Protein AF-A0A9X3SID1-F1 (afdb_monomer_lite)

Sequence (266 aa):
MTAFDQFEKHLSDAGDAMALRNVRSRRRRRLATIALTGTLAFGGVAAAAAPLWQPLLGDDQRGNPTTDRSAVPADQLEAIGALRRPQTPGDRAEATRYALTQLPAHRVAGVRLDGVRAITPPDTDVELILIPAQAASEIRDALCLFVADEADGGAMSCFATSDVLEGGATLQTAGPASAAPSAPELRPTKTITPSDRITTSDAFTGKNPEAGLMDFYGLVPDGVSRVRIDSVDATVRENAFHLRASEATSPRSIEWFDRAGRPVSK

Foldseek 3Di:
DDPVVVVVVVVVVVVVVVVVVVVVVVVVVVVVVPPDPDDDPPPPPPPVPPPDQDAFAADPVQDGAEAAQDQQDPLCVQFFVLQVDFDDVVLSDPVVSLQRRNDRNVFFHHWHSRRWDWDDAPPDPWIKIWIFGCGGHPEGRKTKIWTADPPPSTDIDIDHSVCQALQVFKDKDAPVPDPPPVPPPPPPDDPDDPPDPDPPDDDDPCPPPLVQKIKMKGFHTPQFQWKDQPHDIWGGDSRMTIDIDGNPGDSNPIWTAGPVRDTDHD

Radius of gyration: 30.35 Å; chains: 1; bounding box: 89×70×71 Å

Secondary structure (DSSP, 8-state):
--HHHHHHHHHHHHHHHHHHHHHHHHHHHHHTTSS---S------------------SBTTTB-PPB--SPPPHHHHHH-HHHHSPP-SGGGSHHHHHHHHT--TTTEEEE-GGG-EEE--TT--PPEEEEEEEEETTEEEEEEEEE--TTTT-EEEEE-HHHHHHT--EEEEE-STTS-SSS----------TT-----SSS-----TTTTEEEEEEE--TT--EEEETTEEEEEETTEEEEEEETT--GGG-EEE-TTSPEEP-

Structure (mmCIF, N/CA/C/O backbone):
data_AF-A0A9X3SID1-F1
#
_entry.id   AF-A0A9X3SID1-F1
#
loop_
_atom_site.group_PDB
_atom_site.id
_atom_site.type_symbol
_atom_site.label_atom_id
_atom_site.label_alt_id
_atom_site.label_comp_id
_atom_site.label_asym_id
_atom_site.label_entity_id
_atom_site.label_seq_id
_atom_site.pdbx_PDB_ins_code
_atom_site.Cartn_x
_atom_site.Cartn_y
_atom_site.Cartn_z
_atom_site.occupancy
_atom_site.B_iso_or_equiv
_atom_site.auth_seq_id
_atom_site.auth_comp_id
_atom_site.auth_asym_id
_atom_site.auth_atom_id
_atom_site.pdbx_PDB_model_num
ATOM 1 N N . MET A 1 1 ? -66.230 36.222 -20.865 1.00 53.56 1 MET A N 1
ATOM 2 C CA . MET A 1 1 ? -65.145 35.403 -21.438 1.00 53.56 1 MET A CA 1
ATOM 3 C C . MET A 1 1 ? -63.898 36.251 -21.400 1.00 53.56 1 MET A C 1
ATOM 5 O O . MET A 1 1 ? -63.786 37.194 -22.176 1.00 53.56 1 MET A O 1
ATOM 9 N N . THR A 1 2 ? -63.075 36.046 -20.380 1.00 71.00 2 THR A N 1
ATOM 10 C CA . THR A 1 2 ? -61.919 36.904 -20.099 1.00 71.00 2 THR A CA 1
ATOM 11 C C . THR A 1 2 ? -60.684 36.328 -20.789 1.00 71.00 2 THR A C 1
ATOM 13 O O . THR A 1 2 ? -60.627 35.138 -21.088 1.00 71.00 2 THR A O 1
ATOM 16 N N . ALA A 1 3 ? -59.684 37.169 -21.062 1.00 69.19 3 ALA A N 1
ATOM 17 C CA . ALA A 1 3 ? -58.434 36.756 -21.712 1.00 69.19 3 ALA A CA 1
ATOM 18 C C . ALA A 1 3 ? -57.703 35.612 -20.970 1.00 69.19 3 ALA A C 1
ATOM 20 O O . ALA A 1 3 ? -56.883 34.912 -21.557 1.00 69.19 3 ALA A O 1
ATOM 21 N N . PHE A 1 4 ? -58.039 35.398 -19.696 1.00 73.81 4 PHE A N 1
ATOM 22 C CA . PHE A 1 4 ? -57.511 34.322 -18.869 1.00 73.81 4 PHE A CA 1
ATOM 23 C C . PHE A 1 4 ? -58.072 32.940 -19.261 1.00 73.81 4 PHE A C 1
ATOM 25 O O . PHE A 1 4 ? -57.300 31.991 -19.378 1.00 73.81 4 PHE A O 1
ATOM 32 N N . ASP A 1 5 ? -59.364 32.847 -19.608 1.00 74.44 5 ASP A N 1
ATOM 33 C CA . ASP A 1 5 ? -59.996 31.594 -20.066 1.00 74.44 5 ASP A CA 1
ATOM 34 C C . ASP A 1 5 ? -59.390 31.098 -21.392 1.00 74.44 5 ASP A C 1
ATOM 36 O O . ASP A 1 5 ? -59.281 29.897 -21.648 1.00 74.44 5 ASP A O 1
ATOM 40 N N . GLN A 1 6 ? -58.975 32.029 -22.259 1.00 72.31 6 GLN A N 1
ATOM 41 C CA . GLN A 1 6 ? -58.297 31.693 -23.514 1.00 72.31 6 GLN A CA 1
ATOM 42 C C . GLN A 1 6 ? -56.881 31.158 -23.274 1.00 72.31 6 GLN A C 1
ATOM 44 O O . GLN A 1 6 ? -56.434 30.272 -24.002 1.00 72.31 6 GLN A O 1
ATOM 49 N N . PHE A 1 7 ? -56.187 31.656 -22.250 1.00 75.56 7 PHE A N 1
ATOM 50 C CA . PHE A 1 7 ? -54.823 31.237 -21.943 1.00 75.56 7 PHE A CA 1
ATOM 51 C C . PHE A 1 7 ? -54.776 29.839 -21.309 1.00 75.56 7 PHE A C 1
ATOM 53 O O . PHE A 1 7 ? -53.971 29.010 -21.735 1.00 75.56 7 PHE A O 1
ATOM 60 N N . GLU A 1 8 ? -55.685 29.524 -20.378 1.00 75.25 8 GLU A N 1
ATOM 61 C CA . GLU A 1 8 ? -55.793 28.170 -19.807 1.00 75.25 8 GLU A CA 1
ATOM 62 C C . GLU A 1 8 ? -56.150 27.123 -20.866 1.00 75.25 8 GLU A C 1
ATOM 64 O O . GLU A 1 8 ? -55.557 26.041 -20.900 1.00 75.25 8 GLU A O 1
ATOM 69 N N . LYS A 1 9 ? -57.046 27.466 -21.800 1.00 73.44 9 LYS A N 1
ATOM 70 C CA . LYS A 1 9 ? -57.398 26.568 -22.902 1.00 73.44 9 LYS A CA 1
ATOM 71 C C . LYS A 1 9 ? -56.206 26.292 -23.826 1.00 73.44 9 LYS A C 1
ATOM 73 O O . LYS A 1 9 ? -55.972 25.144 -24.196 1.00 73.44 9 LYS A O 1
ATOM 78 N N . HIS A 1 10 ? -55.397 27.309 -24.131 1.00 69.25 10 HIS A N 1
ATOM 79 C CA . HIS A 1 10 ? -54.194 27.130 -24.948 1.00 69.25 10 HIS A CA 1
ATOM 80 C C . HIS A 1 10 ? -53.091 26.317 -24.252 1.00 69.25 10 HIS A C 1
ATOM 82 O O . HIS A 1 10 ? -52.361 25.595 -24.934 1.00 69.25 10 HIS A O 1
ATOM 88 N N . LEU A 1 11 ? -52.981 26.378 -22.921 1.00 78.19 11 LEU A N 1
ATOM 89 C CA . LEU A 1 11 ? -52.031 25.552 -22.169 1.00 78.19 11 LEU A CA 1
ATOM 90 C C . LEU A 1 11 ? -52.467 24.083 -22.090 1.00 78.19 11 LEU A C 1
ATOM 92 O O . LEU A 1 11 ? -51.624 23.197 -22.248 1.00 78.19 11 LEU A O 1
ATOM 96 N N . SER A 1 12 ? -53.766 23.818 -21.920 1.00 73.94 12 SER A N 1
ATOM 97 C CA . SER A 1 12 ? -54.309 22.453 -21.938 1.00 73.94 12 SER A CA 1
ATOM 98 C C . SER A 1 12 ? -54.118 21.790 -23.309 1.00 73.94 12 SER A C 1
ATOM 100 O O . SER A 1 12 ? -53.581 20.686 -23.394 1.00 73.94 12 SER A O 1
ATOM 102 N N . ASP A 1 13 ? -54.448 22.498 -24.395 1.00 72.19 13 ASP A N 1
ATOM 103 C CA . ASP A 1 13 ? -54.321 21.969 -25.760 1.00 72.19 13 ASP A CA 1
ATOM 104 C C . ASP A 1 13 ? -52.844 21.745 -26.167 1.00 72.19 13 ASP A C 1
ATOM 106 O O . ASP A 1 13 ? -52.524 20.821 -26.924 1.00 72.19 13 ASP A O 1
ATOM 110 N N . ALA A 1 14 ? -51.909 22.544 -25.633 1.00 65.56 14 ALA A N 1
ATOM 111 C CA . ALA A 1 14 ? -50.472 22.368 -25.862 1.00 65.56 14 ALA A CA 1
ATOM 112 C C . ALA A 1 14 ? -49.882 21.161 -25.105 1.00 65.56 14 ALA A C 1
ATOM 114 O O . ALA A 1 14 ? -48.975 20.494 -25.621 1.00 65.56 14 ALA A O 1
ATOM 115 N N . GLY A 1 15 ? -50.403 20.849 -23.913 1.00 62.97 15 GLY A N 1
ATOM 116 C CA . GLY A 1 15 ? -50.001 19.683 -23.121 1.00 62.97 15 GLY A CA 1
ATOM 117 C C . GLY A 1 15 ? -50.373 18.360 -23.794 1.00 62.97 15 GLY A C 1
ATOM 118 O O . GLY A 1 15 ? -49.522 17.475 -23.955 1.00 62.97 15 GLY A O 1
ATOM 119 N N . ASP A 1 16 ? -51.605 18.260 -24.294 1.00 66.25 16 ASP A N 1
ATOM 120 C CA . ASP A 1 16 ? -52.108 17.051 -24.957 1.00 66.25 16 ASP A CA 1
ATOM 121 C C . ASP A 1 16 ? -51.411 16.789 -26.305 1.00 66.25 16 ASP A C 1
ATOM 123 O O . ASP A 1 16 ? -51.109 15.640 -26.661 1.00 66.25 16 ASP A O 1
ATOM 127 N N . ALA A 1 17 ? -51.027 17.851 -27.023 1.00 61.34 17 ALA A N 1
ATOM 128 C CA . ALA A 1 17 ? -50.242 17.744 -28.252 1.00 61.34 17 ALA A CA 1
ATOM 129 C C . ALA A 1 17 ? -48.809 17.214 -28.013 1.00 61.34 17 ALA A C 1
ATOM 131 O O . ALA A 1 17 ? -48.267 16.487 -28.858 1.00 61.34 17 ALA A O 1
ATOM 132 N N . MET A 1 18 ? -48.186 17.521 -26.866 1.00 61.66 18 MET A N 1
ATOM 133 C CA . MET A 1 18 ? -46.859 16.988 -26.517 1.00 61.66 18 MET A CA 1
ATOM 134 C C . MET A 1 18 ? -46.915 15.547 -25.994 1.00 61.66 18 MET A C 1
ATOM 136 O O . MET A 1 18 ? -46.030 14.746 -26.323 1.00 61.66 18 MET A O 1
ATOM 140 N N . ALA A 1 19 ? -47.965 15.170 -25.258 1.00 60.84 19 ALA A N 1
ATOM 141 C CA . ALA A 1 19 ? -48.126 13.814 -24.730 1.00 60.84 19 ALA A CA 1
ATOM 142 C C . ALA A 1 19 ? -48.238 12.756 -25.850 1.00 60.84 19 ALA A C 1
ATOM 144 O O . ALA A 1 19 ? -47.609 11.693 -25.782 1.00 60.84 19 ALA A O 1
ATOM 145 N N . LEU A 1 20 ? -48.939 13.068 -26.947 1.00 58.25 20 LEU A N 1
ATOM 146 C CA . LEU A 1 20 ? -49.104 12.146 -28.079 1.00 58.25 20 LEU A CA 1
ATOM 147 C C . LEU A 1 20 ? -47.836 11.984 -28.945 1.00 58.25 20 LEU A C 1
ATOM 149 O O . LEU A 1 20 ? -47.652 10.940 -29.586 1.00 58.25 20 LEU A O 1
ATOM 153 N N . ARG A 1 21 ? -46.912 12.958 -28.944 1.00 59.19 21 ARG A N 1
ATOM 154 C CA . ARG A 1 21 ? -45.634 12.863 -29.683 1.00 59.19 21 ARG A CA 1
ATOM 155 C C . ARG A 1 21 ? -44.632 11.909 -29.023 1.00 59.19 21 ARG A C 1
ATOM 157 O O . ARG A 1 21 ? -43.920 11.194 -29.734 1.00 59.19 21 ARG A O 1
ATOM 164 N N . ASN A 1 22 ? -44.613 11.820 -27.692 1.00 54.47 22 ASN A N 1
ATOM 165 C CA . ASN A 1 22 ? -43.631 11.003 -26.965 1.00 54.47 22 ASN A CA 1
ATOM 166 C C . ASN A 1 22 ? -43.906 9.489 -26.999 1.00 54.47 22 ASN A C 1
ATOM 168 O O . ASN A 1 22 ? -42.975 8.689 -26.885 1.00 54.47 22 ASN A O 1
ATOM 172 N N . VAL A 1 23 ? -45.150 9.060 -27.226 1.00 58.12 23 VAL A N 1
ATOM 173 C CA . VAL A 1 23 ? -45.484 7.624 -27.290 1.00 58.12 23 VAL A CA 1
ATOM 174 C C . VAL A 1 23 ? -45.095 7.007 -28.644 1.00 58.12 23 VAL A C 1
ATOM 176 O O . VAL A 1 23 ? -44.640 5.860 -28.704 1.00 58.12 23 VAL A O 1
ATOM 179 N N . ARG A 1 24 ? -45.184 7.772 -29.744 1.00 54.56 24 ARG A N 1
ATOM 180 C CA . ARG A 1 24 ? -44.822 7.289 -31.093 1.00 54.56 24 ARG A CA 1
ATOM 181 C C . ARG A 1 24 ? -43.307 7.144 -31.302 1.00 54.56 24 ARG A C 1
ATOM 183 O O . ARG A 1 24 ? -42.893 6.230 -32.018 1.00 54.56 24 ARG A O 1
ATOM 190 N N . SER A 1 25 ? -42.474 7.961 -30.649 1.00 54.91 25 SER A N 1
ATOM 191 C CA . SER A 1 25 ? -41.006 7.860 -30.767 1.00 54.91 25 SER A CA 1
ATOM 192 C C . SER A 1 25 ? -40.436 6.616 -30.068 1.00 54.91 25 SER A C 1
ATOM 194 O O . SER A 1 25 ? -39.506 5.988 -30.579 1.00 54.91 25 SER A O 1
ATOM 196 N N . ARG A 1 26 ? -41.038 6.186 -28.948 1.00 54.66 26 ARG A N 1
ATOM 197 C CA . ARG A 1 26 ? -40.592 4.996 -28.201 1.00 54.66 26 ARG A CA 1
ATOM 198 C C . ARG A 1 26 ? -40.901 3.675 -28.917 1.00 54.66 26 ARG A C 1
ATOM 200 O O . ARG A 1 26 ? -40.107 2.744 -28.811 1.00 54.66 26 ARG A O 1
ATOM 207 N N . ARG A 1 27 ? -41.991 3.584 -29.697 1.00 53.88 27 ARG A N 1
ATOM 208 C CA . ARG A 1 27 ? -42.310 2.364 -30.474 1.00 53.88 27 ARG A CA 1
ATOM 209 C C . ARG A 1 27 ? -41.389 2.152 -31.681 1.00 53.88 27 ARG A C 1
ATOM 211 O O . ARG A 1 27 ? -41.020 1.012 -31.939 1.00 53.88 27 ARG A O 1
ATOM 218 N N . ARG A 1 28 ? -40.945 3.211 -32.375 1.00 52.00 28 ARG A N 1
ATOM 219 C CA . ARG A 1 28 ? -40.000 3.068 -33.505 1.00 52.00 28 ARG A CA 1
ATOM 220 C C . ARG A 1 28 ? -38.594 2.632 -33.073 1.00 52.00 28 ARG A C 1
ATOM 222 O O . ARG A 1 28 ? -37.941 1.917 -33.822 1.00 52.00 28 ARG A O 1
ATOM 229 N N . ARG A 1 29 ? -38.152 2.964 -31.851 1.00 50.69 29 ARG A N 1
ATOM 230 C CA . ARG A 1 29 ? -36.856 2.493 -31.320 1.00 50.69 29 ARG A CA 1
ATOM 231 C C . ARG A 1 29 ? -36.830 1.003 -30.958 1.00 50.69 29 ARG A C 1
ATOM 233 O O . ARG A 1 29 ? -35.754 0.424 -30.970 1.00 50.69 29 ARG A O 1
ATOM 240 N N . ARG A 1 30 ? -37.980 0.375 -30.675 1.00 50.16 30 ARG A N 1
ATOM 241 C CA . ARG A 1 30 ? -38.052 -1.063 -30.340 1.00 50.16 30 ARG A CA 1
ATOM 242 C C . ARG A 1 30 ? -38.122 -1.995 -31.555 1.00 50.16 30 ARG A C 1
ATOM 244 O O . ARG A 1 30 ? -37.908 -3.187 -31.396 1.00 50.16 30 ARG A O 1
ATOM 251 N N . LEU A 1 31 ? -38.407 -1.473 -32.751 1.00 49.38 31 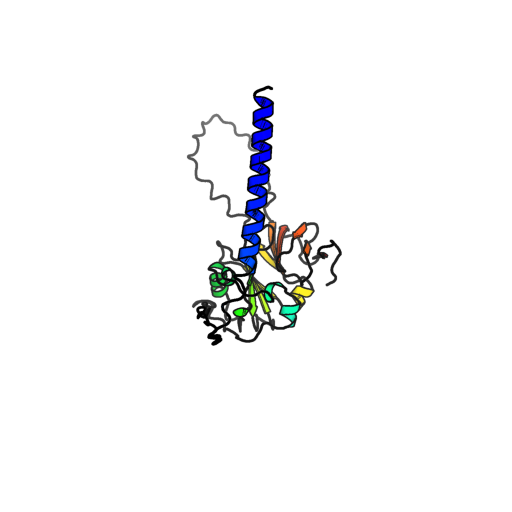LEU A N 1
ATOM 252 C CA . LEU A 1 31 ? -38.441 -2.268 -33.990 1.00 49.38 31 LEU A CA 1
ATOM 253 C C . LEU A 1 31 ? -37.180 -2.106 -34.854 1.00 49.38 31 LEU A C 1
ATOM 255 O O . LEU A 1 31 ? -36.962 -2.904 -35.754 1.00 49.38 31 LEU A O 1
ATOM 259 N N . ALA A 1 32 ? -36.312 -1.139 -34.545 1.00 49.62 32 ALA A N 1
ATOM 260 C CA . ALA A 1 32 ? -34.997 -0.992 -35.177 1.00 49.62 32 ALA A CA 1
ATOM 261 C C . ALA A 1 32 ? -33.886 -1.808 -34.477 1.00 49.62 32 ALA A C 1
ATOM 263 O O . ALA A 1 32 ? -32.709 -1.591 -34.734 1.00 49.62 32 ALA A O 1
ATOM 264 N N . THR A 1 33 ? -34.245 -2.723 -33.569 1.00 49.19 33 THR A N 1
ATOM 265 C CA . THR A 1 33 ? -33.296 -3.593 -32.844 1.00 49.19 33 THR A CA 1
ATOM 266 C C . THR A 1 33 ? -33.285 -5.034 -33.374 1.00 49.19 33 THR A C 1
ATOM 268 O O . THR A 1 33 ? -32.589 -5.880 -32.828 1.00 49.19 33 THR A O 1
ATOM 271 N N . ILE A 1 34 ? -34.042 -5.330 -34.438 1.00 54.00 34 ILE A N 1
ATOM 272 C CA . ILE A 1 34 ? -34.173 -6.676 -35.017 1.00 54.00 34 ILE A CA 1
ATOM 273 C C . ILE A 1 34 ? -33.955 -6.591 -36.533 1.00 54.00 34 ILE A C 1
ATOM 275 O O . ILE A 1 34 ? -34.878 -6.812 -37.304 1.00 54.00 34 ILE A O 1
ATOM 279 N N . ALA A 1 35 ? -32.764 -6.174 -36.972 1.00 50.94 35 ALA A N 1
ATOM 280 C CA . ALA A 1 35 ? -32.307 -6.335 -38.360 1.00 50.94 35 ALA A CA 1
ATOM 281 C C . ALA A 1 35 ? -30.836 -5.905 -38.508 1.00 50.94 35 ALA A C 1
ATOM 283 O O . ALA A 1 35 ? -30.540 -4.946 -39.208 1.00 50.94 35 ALA A O 1
ATOM 284 N N . LEU A 1 36 ? -29.909 -6.590 -37.835 1.00 51.78 36 LEU A N 1
ATOM 285 C CA . LEU A 1 36 ? -28.543 -6.753 -38.355 1.00 51.78 36 LEU A CA 1
ATOM 286 C C . LEU A 1 36 ? -27.901 -8.003 -37.736 1.00 51.78 36 LEU A C 1
ATOM 288 O O . LEU A 1 36 ? -26.873 -7.976 -37.068 1.00 51.78 36 LEU A O 1
ATOM 292 N N . THR A 1 37 ? -28.583 -9.128 -37.925 1.00 57.38 37 THR A N 1
ATOM 293 C CA . THR A 1 37 ? -28.026 -10.461 -37.720 1.00 57.38 37 THR A CA 1
ATOM 294 C C . THR A 1 37 ? -27.350 -10.836 -39.031 1.00 57.38 37 THR A C 1
ATOM 296 O O . THR A 1 37 ? -28.017 -11.254 -39.972 1.00 57.38 37 THR A O 1
ATOM 299 N N . GLY A 1 38 ? -26.043 -10.607 -39.142 1.00 48.53 38 GLY A N 1
ATOM 300 C CA . GLY A 1 38 ? -25.330 -10.964 -40.362 1.00 48.53 38 GLY A CA 1
ATOM 301 C C . GLY A 1 38 ? -23.864 -10.566 -40.372 1.00 48.53 38 GLY A C 1
ATOM 302 O O . GLY A 1 38 ? -23.538 -9.404 -40.580 1.00 48.53 38 GLY A O 1
ATOM 303 N N . THR A 1 39 ? -23.009 -11.588 -40.279 1.00 49.19 39 THR A N 1
ATOM 304 C CA . THR A 1 39 ? -21.643 -11.647 -40.837 1.00 49.19 39 THR A CA 1
ATOM 305 C C . THR A 1 39 ? -20.557 -10.775 -40.198 1.00 49.19 39 THR A C 1
ATOM 307 O O . THR A 1 39 ? -20.228 -9.705 -40.690 1.00 49.19 39 THR A O 1
ATOM 310 N N . LEU A 1 40 ? -19.920 -11.312 -39.149 1.00 49.81 40 LEU A N 1
ATOM 311 C CA . LEU A 1 40 ? -18.530 -11.821 -39.147 1.00 49.81 40 LEU A CA 1
ATOM 312 C C . LEU A 1 40 ? -18.066 -11.940 -37.688 1.00 49.81 40 LEU A C 1
ATOM 314 O O . LEU A 1 40 ? -17.393 -11.072 -37.144 1.00 49.81 40 LEU A O 1
ATOM 318 N N . ALA A 1 41 ? -18.429 -13.050 -37.046 1.00 46.59 41 ALA A N 1
ATOM 319 C CA . ALA A 1 41 ? -17.898 -13.442 -35.744 1.00 46.59 41 ALA A CA 1
ATOM 320 C C . ALA A 1 41 ? -16.482 -14.028 -35.900 1.00 46.59 41 ALA A C 1
ATOM 322 O O . ALA A 1 41 ? -16.210 -15.147 -35.484 1.00 46.59 41 ALA A O 1
ATOM 323 N N . PHE A 1 42 ? -15.574 -13.276 -36.520 1.00 51.06 42 PHE A N 1
ATOM 324 C CA . PHE A 1 42 ? -14.162 -13.416 -36.203 1.00 51.06 42 PHE A CA 1
ATOM 325 C C . PHE A 1 42 ? -13.915 -12.412 -35.097 1.00 51.06 42 PHE A C 1
ATOM 327 O O . PHE A 1 42 ? -13.646 -11.239 -35.346 1.00 51.06 42 PHE A O 1
ATOM 334 N N . GLY A 1 43 ? -14.103 -12.893 -33.867 1.00 50.38 43 GLY A N 1
ATOM 335 C CA . GLY A 1 43 ? -13.650 -12.244 -32.649 1.00 50.38 43 GLY A CA 1
ATOM 336 C C . GLY A 1 43 ? -12.133 -12.137 -32.686 1.00 50.38 43 GLY A C 1
ATOM 337 O O . GLY A 1 43 ? -11.431 -12.856 -31.984 1.00 50.38 43 GLY A O 1
ATOM 338 N N . GLY A 1 44 ? -11.625 -11.254 -33.543 1.00 48.41 44 GLY A N 1
ATOM 339 C CA . GLY A 1 44 ? -10.326 -10.658 -33.363 1.00 48.41 44 GLY A CA 1
ATOM 340 C C . GLY A 1 44 ? -10.447 -9.892 -32.068 1.00 48.41 44 GLY A C 1
ATOM 341 O O . GLY A 1 44 ? -10.937 -8.764 -32.049 1.00 48.41 44 GLY A O 1
ATOM 342 N N . VAL A 1 45 ? -10.060 -10.538 -30.970 1.00 60.28 45 VAL A N 1
ATOM 343 C CA . VAL A 1 45 ? -9.596 -9.812 -29.803 1.00 60.28 45 VAL A CA 1
ATOM 344 C C . VAL A 1 45 ? -8.488 -8.957 -30.388 1.00 60.28 45 VAL A C 1
ATOM 346 O O . VAL A 1 45 ? -7.405 -9.455 -30.691 1.00 60.28 45 VAL A O 1
ATOM 349 N N . ALA A 1 46 ? -8.798 -7.696 -30.689 1.00 56.22 46 ALA A N 1
ATOM 350 C CA . ALA A 1 46 ? -7.778 -6.693 -30.829 1.00 56.22 46 ALA A CA 1
ATOM 351 C C . ALA A 1 46 ? -7.139 -6.701 -29.449 1.00 56.22 46 ALA A C 1
ATOM 353 O O . ALA A 1 46 ? -7.616 -6.046 -28.523 1.00 56.22 46 ALA A O 1
ATOM 354 N N . ALA A 1 47 ? -6.131 -7.559 -29.288 1.00 59.41 47 ALA A N 1
ATOM 355 C CA . ALA A 1 47 ? -5.129 -7.420 -28.275 1.00 59.41 47 ALA A CA 1
ATOM 356 C C . ALA A 1 47 ? -4.535 -6.061 -28.604 1.00 59.41 47 ALA A C 1
ATOM 358 O O . ALA A 1 47 ? -3.609 -5.943 -29.404 1.00 59.41 47 ALA A O 1
ATOM 359 N N . ALA A 1 48 ? -5.178 -5.011 -28.088 1.00 60.53 48 ALA A N 1
ATOM 360 C CA . ALA A 1 48 ? -4.548 -3.734 -27.922 1.00 60.53 48 ALA A CA 1
ATOM 361 C C . ALA A 1 48 ? -3.240 -4.120 -27.259 1.00 60.53 48 ALA A C 1
ATOM 363 O O . ALA A 1 48 ? -3.258 -4.717 -26.178 1.00 60.53 48 ALA A O 1
ATOM 364 N N . ALA A 1 49 ? -2.143 -3.949 -27.994 1.00 59.53 49 ALA A N 1
ATOM 365 C CA . ALA A 1 49 ? -0.812 -4.191 -27.496 1.00 59.53 49 ALA A CA 1
ATOM 366 C C . ALA A 1 49 ? -0.615 -3.152 -26.399 1.00 59.53 49 ALA A C 1
ATOM 368 O O . ALA A 1 49 ? -0.078 -2.072 -26.631 1.00 59.53 49 ALA A O 1
ATOM 369 N N . ALA A 1 50 ? -1.182 -3.435 -25.226 1.00 62.50 50 ALA A N 1
ATOM 370 C CA . ALA A 1 50 ? -0.941 -2.681 -24.032 1.00 62.50 50 ALA A CA 1
ATOM 371 C C . ALA A 1 50 ? 0.574 -2.764 -23.884 1.00 62.50 50 ALA A C 1
ATOM 373 O O . ALA A 1 50 ? 1.103 -3.883 -23.850 1.00 62.50 50 ALA A O 1
ATOM 374 N N . PRO A 1 51 ? 1.280 -1.624 -23.931 1.00 70.50 51 PRO A N 1
ATOM 375 C CA . PRO A 1 51 ? 2.725 -1.636 -23.849 1.00 70.50 51 PRO A CA 1
ATOM 376 C C . PRO A 1 51 ? 3.101 -2.459 -22.622 1.00 70.50 51 PRO A C 1
ATOM 378 O O . PRO A 1 51 ? 2.556 -2.239 -21.535 1.00 70.50 51 PRO A O 1
ATOM 381 N N . LEU A 1 52 ? 3.953 -3.466 -22.835 1.00 84.81 52 LEU A N 1
ATOM 382 C CA . LEU A 1 52 ? 4.450 -4.316 -21.763 1.00 84.81 52 LEU A CA 1
ATOM 383 C C . LEU A 1 52 ? 5.066 -3.387 -20.720 1.00 84.81 52 LEU A C 1
ATOM 385 O O . LEU A 1 52 ? 6.033 -2.681 -21.001 1.00 84.81 52 LEU A O 1
ATOM 389 N N . TRP A 1 53 ? 4.452 -3.326 -19.543 1.00 91.56 53 TRP A N 1
ATOM 390 C CA . TRP A 1 53 ? 4.928 -2.464 -18.476 1.00 91.56 53 TRP A CA 1
ATOM 391 C C . TRP A 1 53 ? 6.195 -3.085 -17.887 1.00 91.56 53 TRP A C 1
ATOM 393 O O . TRP A 1 53 ? 6.149 -4.145 -17.271 1.00 91.56 53 TRP A O 1
ATOM 403 N N . GLN A 1 54 ? 7.333 -2.448 -18.156 1.00 93.75 54 GLN A N 1
ATOM 404 C CA . GLN A 1 54 ? 8.667 -2.893 -17.749 1.00 93.75 54 GLN A CA 1
ATOM 405 C C . GLN A 1 54 ? 9.397 -1.711 -17.095 1.00 93.75 54 GLN A C 1
ATOM 407 O O . GLN A 1 54 ? 10.220 -1.063 -17.743 1.00 93.75 54 GLN A O 1
ATOM 412 N N . PRO A 1 55 ? 9.027 -1.341 -15.857 1.00 95.62 55 PRO A N 1
ATOM 413 C CA . PRO A 1 55 ? 9.714 -0.277 -15.138 1.00 95.62 55 PRO A CA 1
ATOM 414 C C . PRO A 1 55 ? 11.155 -0.691 -14.811 1.00 95.62 55 PRO A C 1
ATOM 416 O O . PRO A 1 55 ? 11.457 -1.880 -14.686 1.00 95.62 55 PRO A O 1
ATOM 419 N N . LEU A 1 56 ? 12.030 0.300 -14.638 1.00 96.19 56 LEU A N 1
ATOM 420 C CA . LEU A 1 56 ? 13.337 0.077 -14.029 1.00 96.19 56 LEU A CA 1
ATOM 421 C C . LEU A 1 56 ? 13.129 -0.317 -12.560 1.00 96.19 56 LEU A C 1
ATOM 423 O O . LEU A 1 56 ? 12.358 0.335 -11.855 1.00 96.19 56 LEU A O 1
ATOM 427 N N . LEU A 1 57 ? 13.787 -1.389 -12.123 1.00 96.38 57 LEU A N 1
ATOM 428 C CA . LEU A 1 57 ? 13.794 -1.823 -10.730 1.00 96.38 57 LEU A CA 1
ATOM 429 C C . LEU A 1 57 ? 15.162 -1.517 -10.137 1.00 96.38 57 LEU A C 1
ATOM 431 O O . LEU A 1 57 ? 16.159 -2.004 -10.661 1.00 96.38 57 LEU A O 1
ATOM 435 N N . GLY A 1 58 ? 15.195 -0.788 -9.026 1.00 94.56 58 GLY A N 1
ATOM 436 C CA . GLY A 1 58 ? 16.436 -0.323 -8.415 1.00 94.56 58 GLY A CA 1
ATOM 437 C C . GLY A 1 58 ? 17.156 0.743 -9.249 1.00 94.56 58 GLY A C 1
ATOM 438 O O . GLY A 1 58 ? 16.550 1.434 -10.073 1.00 94.56 58 GLY A O 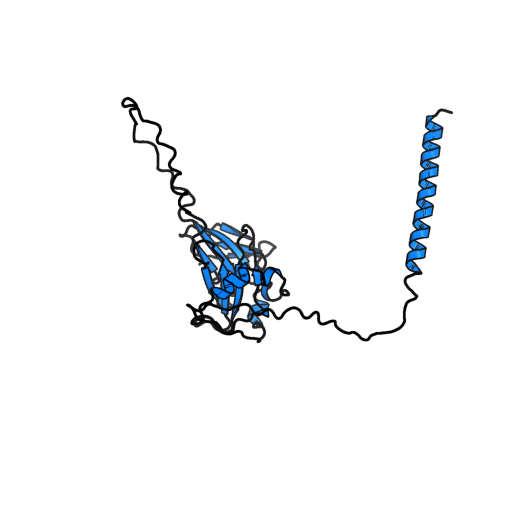1
ATOM 439 N N . ASP A 1 59 ? 18.461 0.874 -9.018 1.00 92.94 59 ASP A N 1
ATOM 440 C CA . ASP A 1 59 ? 19.350 1.774 -9.753 1.00 92.94 59 ASP A CA 1
ATOM 441 C C . ASP A 1 59 ? 20.797 1.251 -9.780 1.00 92.94 59 ASP A C 1
ATOM 443 O O . ASP A 1 59 ? 21.133 0.227 -9.177 1.00 92.94 59 ASP A O 1
ATOM 447 N N . ASP A 1 60 ? 21.681 1.970 -10.472 1.00 93.31 60 ASP A N 1
ATOM 448 C CA . ASP A 1 60 ? 23.090 1.588 -10.618 1.00 93.31 60 ASP A CA 1
ATOM 449 C C . ASP A 1 60 ? 23.865 1.567 -9.287 1.00 93.31 60 ASP A C 1
ATOM 451 O O . ASP A 1 60 ? 24.905 0.915 -9.193 1.00 93.31 60 ASP A O 1
ATOM 455 N N . GLN A 1 61 ? 23.380 2.253 -8.247 1.00 91.06 61 GLN A N 1
ATOM 456 C CA . GLN A 1 61 ? 24.042 2.317 -6.940 1.00 91.06 61 GLN A CA 1
ATOM 457 C C . GLN A 1 61 ? 23.609 1.172 -6.016 1.00 91.06 61 GLN A C 1
ATOM 459 O O . GLN A 1 61 ? 24.416 0.648 -5.247 1.00 91.06 61 GLN A O 1
ATOM 464 N N . ARG A 1 62 ? 22.336 0.774 -6.081 1.00 90.44 62 ARG A N 1
ATOM 465 C CA . ARG A 1 62 ? 21.692 -0.216 -5.203 1.00 90.44 62 ARG A CA 1
ATOM 466 C C . ARG A 1 62 ? 21.543 -1.591 -5.850 1.00 90.44 62 ARG A C 1
ATOM 468 O O . ARG A 1 62 ? 21.181 -2.551 -5.160 1.00 90.44 62 ARG A O 1
ATOM 475 N N . GLY A 1 63 ? 21.848 -1.684 -7.142 1.00 94.31 63 GLY A N 1
ATOM 476 C CA . GLY A 1 63 ? 21.617 -2.847 -7.986 1.00 94.31 63 GLY A CA 1
ATOM 477 C C . GLY A 1 63 ? 20.177 -2.903 -8.496 1.00 94.31 63 GLY A C 1
ATOM 478 O O . GLY A 1 63 ? 19.333 -2.093 -8.124 1.00 94.31 63 GLY A O 1
ATOM 479 N N . ASN A 1 64 ? 19.887 -3.920 -9.310 1.00 95.81 64 ASN A N 1
ATOM 480 C CA . ASN A 1 64 ? 18.581 -4.096 -9.939 1.00 95.81 64 ASN A CA 1
ATOM 481 C C . ASN A 1 64 ? 17.892 -5.369 -9.405 1.00 95.81 64 ASN A C 1
ATOM 483 O O . ASN A 1 64 ? 18.344 -6.470 -9.741 1.00 95.81 64 ASN A O 1
ATOM 487 N N . PRO A 1 65 ? 16.832 -5.265 -8.576 1.00 95.94 65 PRO A N 1
ATOM 488 C CA . PRO A 1 65 ? 16.005 -6.408 -8.201 1.00 95.94 65 PRO A CA 1
ATOM 489 C C . PRO A 1 65 ? 15.488 -7.173 -9.424 1.00 95.94 65 PRO A C 1
ATOM 491 O O . PRO A 1 65 ? 15.202 -6.598 -10.476 1.00 95.94 65 PRO A O 1
ATOM 494 N N . THR A 1 66 ? 15.312 -8.483 -9.276 1.00 97.44 66 THR A N 1
ATOM 495 C CA . THR A 1 66 ? 14.710 -9.317 -10.321 1.00 97.44 66 THR A CA 1
ATOM 496 C C . THR A 1 66 ? 13.192 -9.145 -10.366 1.00 97.44 66 THR A C 1
ATOM 498 O O . THR A 1 66 ? 12.555 -8.835 -9.360 1.00 97.44 66 THR A O 1
ATOM 501 N N . THR A 1 67 ? 12.598 -9.392 -11.535 1.00 97.50 67 THR A N 1
ATOM 502 C CA . THR A 1 67 ? 11.144 -9.555 -11.680 1.00 97.50 67 THR A CA 1
ATOM 503 C C . THR A 1 67 ? 10.764 -11.025 -11.542 1.00 97.50 67 THR A C 1
ATOM 505 O O . THR A 1 67 ? 11.521 -11.906 -11.951 1.00 97.50 67 THR A O 1
ATOM 508 N N . ASP A 1 68 ? 9.577 -11.287 -11.004 1.00 97.38 68 ASP A N 1
ATOM 509 C CA . ASP A 1 68 ? 8.940 -12.602 -11.031 1.00 97.38 68 ASP A CA 1
ATOM 510 C C . ASP A 1 68 ? 7.590 -12.496 -11.757 1.00 97.38 68 ASP A C 1
ATOM 512 O O . ASP A 1 68 ? 6.820 -11.560 -11.542 1.00 97.38 68 ASP A O 1
ATOM 516 N N . ARG A 1 69 ? 7.328 -13.446 -12.659 1.00 95.56 69 ARG A N 1
ATOM 517 C CA . ARG A 1 69 ? 6.070 -13.554 -13.418 1.00 95.56 69 ARG A CA 1
ATOM 518 C C . ARG A 1 69 ? 5.074 -14.511 -12.764 1.00 95.56 69 ARG A C 1
ATOM 520 O O . ARG A 1 69 ? 3.999 -14.733 -13.319 1.00 95.56 69 ARG A O 1
ATOM 527 N N . SER A 1 70 ? 5.439 -15.128 -11.642 1.00 96.81 70 SER A N 1
ATOM 528 C CA . SER A 1 70 ? 4.513 -15.915 -10.841 1.00 96.81 70 SER A CA 1
ATOM 529 C C . SER A 1 70 ? 3.349 -15.047 -10.360 1.00 96.81 70 SER A C 1
ATOM 531 O O . SER A 1 70 ? 3.474 -13.834 -10.169 1.00 96.81 70 SER A O 1
ATOM 533 N N . ALA A 1 71 ? 2.187 -15.675 -10.185 1.00 97.06 71 ALA A N 1
ATOM 534 C CA . ALA A 1 71 ? 1.047 -15.001 -9.587 1.00 97.06 71 ALA A CA 1
ATOM 535 C C . ALA A 1 71 ? 1.371 -14.581 -8.145 1.00 97.06 71 ALA A C 1
ATOM 537 O O . ALA A 1 71 ? 2.174 -15.218 -7.460 1.00 97.06 71 ALA A O 1
ATOM 538 N N . VAL A 1 72 ? 0.705 -13.525 -7.677 1.00 98.12 72 VAL A N 1
ATOM 539 C CA . VAL A 1 72 ? 0.698 -13.174 -6.253 1.00 98.12 72 VAL A CA 1
ATOM 540 C C . VAL A 1 72 ? 0.176 -14.383 -5.453 1.00 98.12 72 VAL A C 1
ATOM 542 O O . VAL A 1 72 ? -0.838 -14.962 -5.858 1.00 98.12 72 VAL A O 1
ATOM 545 N N . PRO A 1 73 ? 0.849 -14.784 -4.358 1.00 98.56 73 PRO A N 1
ATOM 546 C CA . PRO A 1 73 ? 0.415 -15.880 -3.494 1.00 98.56 73 PRO A CA 1
ATOM 547 C C . PRO A 1 73 ? -1.055 -15.773 -3.063 1.00 98.56 73 PRO A C 1
ATOM 549 O O . PRO A 1 73 ? -1.587 -14.683 -2.841 1.00 98.56 73 PRO A O 1
ATOM 552 N N . ALA A 1 74 ? -1.736 -16.918 -2.979 1.00 98.31 74 ALA A N 1
ATOM 553 C CA . ALA A 1 74 ? -3.180 -16.965 -2.744 1.00 98.31 74 ALA A CA 1
ATOM 554 C C . ALA A 1 74 ? -3.579 -16.437 -1.356 1.00 98.31 74 ALA A C 1
ATOM 556 O O . ALA A 1 74 ? -4.607 -15.779 -1.233 1.00 98.31 74 ALA A O 1
ATOM 557 N N . ASP A 1 75 ? -2.749 -16.675 -0.342 1.00 98.19 75 ASP A N 1
ATOM 558 C CA . ASP A 1 75 ? -2.903 -16.153 1.018 1.00 98.19 75 ASP A CA 1
ATOM 559 C C . ASP A 1 75 ? -2.818 -14.618 1.052 1.00 98.19 75 ASP A C 1
ATOM 561 O O . ASP A 1 75 ? -3.640 -13.967 1.696 1.00 98.19 75 ASP A O 1
ATOM 565 N N . GLN A 1 76 ? -1.897 -14.017 0.289 1.00 98.50 76 GLN A N 1
ATOM 566 C CA . GLN A 1 76 ? -1.828 -12.560 0.135 1.00 98.50 76 GLN A CA 1
ATOM 567 C C . GLN A 1 76 ? -3.075 -12.007 -0.563 1.00 98.50 76 GLN A C 1
ATOM 569 O O . GLN A 1 76 ? -3.610 -10.976 -0.153 1.00 98.50 76 GLN A O 1
ATOM 574 N N . LEU A 1 77 ? -3.553 -12.684 -1.614 1.00 98.44 77 LEU A N 1
ATOM 575 C CA . LEU A 1 77 ? -4.773 -12.294 -2.325 1.00 98.44 77 LEU A CA 1
ATOM 576 C C . LEU A 1 77 ? -6.016 -12.415 -1.441 1.00 98.44 77 LEU A C 1
ATOM 578 O O . LEU A 1 77 ? -6.928 -11.607 -1.585 1.00 98.44 77 LEU A O 1
ATOM 582 N N . GLU A 1 78 ? -6.081 -13.401 -0.549 1.00 98.00 78 GLU A N 1
ATOM 583 C CA . GLU A 1 78 ? -7.166 -13.553 0.422 1.00 98.00 78 GLU A CA 1
ATOM 584 C C . GLU A 1 78 ? -7.124 -12.441 1.479 1.00 98.00 78 GLU A C 1
ATOM 586 O O . GLU A 1 78 ? -8.137 -11.775 1.708 1.00 98.00 78 GLU A O 1
ATOM 591 N N . ALA A 1 79 ? -5.941 -12.173 2.041 1.00 97.88 79 ALA A N 1
ATOM 592 C CA . ALA A 1 79 ? -5.751 -11.184 3.096 1.00 97.88 79 ALA A CA 1
ATOM 593 C C . ALA A 1 79 ? -5.920 -9.732 2.616 1.00 97.88 79 ALA A C 1
ATOM 595 O O . ALA A 1 79 ? -6.472 -8.914 3.348 1.00 97.88 79 ALA A O 1
ATOM 596 N N . ILE A 1 80 ? -5.473 -9.392 1.401 1.00 98.44 80 ILE A N 1
ATOM 597 C CA . ILE A 1 80 ? -5.431 -8.009 0.901 1.00 98.44 80 ILE A CA 1
ATOM 598 C C . ILE A 1 80 ? -6.344 -7.849 -0.322 1.00 98.44 80 ILE A C 1
ATOM 600 O O . ILE A 1 80 ? -6.010 -8.232 -1.447 1.00 98.44 80 ILE A O 1
ATOM 604 N N . GLY A 1 81 ? -7.478 -7.175 -0.136 1.00 98.00 81 GLY A N 1
ATOM 605 C CA . GLY A 1 81 ? -8.425 -6.854 -1.205 1.00 98.00 81 GLY A CA 1
ATOM 606 C C . GLY A 1 81 ? -7.836 -6.005 -2.337 1.00 98.00 81 GLY A C 1
ATOM 607 O O . GLY A 1 81 ? -8.169 -6.236 -3.503 1.00 98.00 81 GLY A O 1
ATOM 608 N N . ALA A 1 82 ? -6.907 -5.091 -2.035 1.00 97.94 82 ALA A N 1
ATOM 609 C CA . ALA A 1 82 ? -6.218 -4.274 -3.042 1.00 97.94 82 ALA A CA 1
ATOM 610 C C . ALA A 1 82 ? -5.446 -5.111 -4.085 1.00 97.94 82 ALA A C 1
ATOM 612 O O . ALA A 1 82 ? -5.372 -4.740 -5.258 1.00 97.94 82 ALA A O 1
ATOM 613 N N . LEU A 1 83 ? -4.919 -6.280 -3.712 1.00 98.50 83 LEU A N 1
ATOM 614 C CA . LEU A 1 83 ? -4.191 -7.142 -4.649 1.00 98.50 83 LEU A CA 1
ATOM 615 C C . LEU A 1 83 ? -5.129 -7.850 -5.635 1.00 98.50 83 LEU A C 1
ATOM 617 O O . LEU A 1 83 ? -4.720 -8.187 -6.746 1.00 98.50 83 LEU A O 1
ATOM 621 N N . ARG A 1 84 ? -6.409 -8.017 -5.275 1.00 97.94 84 ARG A N 1
ATOM 622 C CA . ARG A 1 84 ? -7.417 -8.661 -6.129 1.00 97.94 84 ARG A CA 1
ATOM 623 C C . ARG A 1 84 ? -7.987 -7.740 -7.207 1.00 97.94 84 ARG A C 1
ATOM 625 O O . ARG A 1 84 ? -8.541 -8.243 -8.185 1.00 97.94 84 ARG A O 1
ATOM 632 N N . ARG A 1 85 ? -7.890 -6.410 -7.059 1.00 97.06 85 ARG A N 1
ATOM 633 C CA . ARG A 1 85 ? -8.377 -5.495 -8.107 1.00 97.06 85 ARG A CA 1
ATOM 634 C C . ARG A 1 85 ? -7.465 -5.533 -9.340 1.00 97.06 85 ARG A C 1
ATOM 636 O O . ARG A 1 85 ? -6.255 -5.712 -9.183 1.00 97.06 85 ARG A O 1
ATOM 643 N N . PRO A 1 86 ? -8.006 -5.338 -10.558 1.00 96.31 86 PRO A N 1
ATOM 644 C CA . PRO A 1 86 ? -7.188 -5.137 -11.746 1.00 96.31 86 PRO A CA 1
ATOM 645 C C . PRO A 1 86 ? -6.251 -3.938 -11.585 1.00 96.31 86 PRO A C 1
ATOM 647 O O . PRO A 1 86 ? -6.599 -2.942 -10.943 1.00 96.31 86 PRO A O 1
ATOM 650 N N . GLN A 1 87 ? -5.079 -4.025 -12.208 1.00 96.19 87 GLN A N 1
ATOM 651 C CA . GLN A 1 87 ? -4.163 -2.898 -12.284 1.00 96.19 87 GLN A CA 1
ATOM 652 C C . GLN A 1 87 ? -4.737 -1.802 -13.199 1.00 96.19 87 GLN A C 1
ATOM 654 O O . GLN A 1 87 ? -5.291 -2.073 -14.265 1.00 96.19 87 GLN A O 1
ATOM 659 N N . THR A 1 88 ? -4.583 -0.557 -12.779 1.00 96.19 88 THR A N 1
ATOM 660 C CA . THR A 1 88 ? -5.039 0.665 -13.438 1.00 96.19 88 THR A CA 1
ATOM 661 C C . THR A 1 88 ? -3.840 1.467 -13.960 1.00 96.19 88 THR A C 1
ATOM 663 O O . THR A 1 88 ? -2.697 1.182 -13.597 1.00 96.19 88 THR A O 1
ATOM 666 N N . PRO A 1 89 ? -4.053 2.502 -14.795 1.00 96.31 89 PRO A N 1
ATOM 667 C CA . PRO A 1 89 ? -2.977 3.419 -15.168 1.00 96.31 89 PRO A CA 1
ATOM 668 C C . PRO A 1 89 ? -2.309 4.124 -13.975 1.00 96.31 89 PRO A C 1
ATOM 670 O O . PRO A 1 89 ? -1.119 4.416 -14.061 1.00 96.31 89 PRO A O 1
ATOM 673 N N . GLY A 1 90 ? -3.041 4.359 -12.875 1.00 96.38 90 GLY A N 1
ATOM 674 C CA . GLY A 1 90 ? -2.503 4.966 -11.650 1.00 96.38 90 GLY A CA 1
ATOM 675 C C . GLY A 1 90 ? -1.428 4.100 -10.994 1.00 96.38 90 GLY A C 1
ATOM 676 O O . GLY A 1 90 ? -0.356 4.587 -10.670 1.00 96.38 90 GLY A O 1
ATOM 677 N N . ASP A 1 91 ? -1.622 2.779 -10.980 1.00 97.62 91 ASP A N 1
ATOM 678 C CA . ASP A 1 91 ? -0.631 1.818 -10.466 1.00 97.62 91 ASP A CA 1
ATOM 679 C C . ASP A 1 91 ? 0.646 1.718 -11.326 1.00 97.62 91 ASP A C 1
ATOM 681 O O . ASP A 1 91 ? 1.529 0.912 -11.045 1.00 97.62 91 ASP A O 1
ATOM 685 N N . ARG A 1 92 ? 0.716 2.455 -12.441 1.00 96.69 92 ARG A N 1
ATOM 686 C CA . ARG A 1 92 ? 1.866 2.518 -13.361 1.00 96.69 92 ARG A CA 1
ATOM 687 C C . ARG A 1 92 ? 2.382 3.948 -13.537 1.00 96.69 92 ARG A C 1
ATOM 689 O O . ARG A 1 92 ? 3.160 4.204 -14.474 1.00 96.69 92 ARG A O 1
ATOM 696 N N . ALA A 1 93 ? 1.908 4.862 -12.690 1.00 95.50 93 ALA A N 1
ATOM 697 C CA . ALA A 1 93 ? 2.245 6.272 -12.711 1.00 95.50 93 ALA A CA 1
ATOM 698 C C . ALA A 1 93 ? 3.699 6.513 -12.280 1.00 95.50 93 ALA A C 1
ATOM 700 O O . ALA A 1 93 ? 4.457 5.590 -11.970 1.00 95.50 93 ALA A O 1
ATOM 701 N N . GLU A 1 94 ? 4.107 7.777 -12.325 1.00 95.06 94 GLU A N 1
ATOM 702 C CA . GLU A 1 94 ? 5.470 8.201 -12.020 1.00 95.06 94 GLU A CA 1
ATOM 703 C C . GLU A 1 94 ? 5.888 7.853 -10.589 1.00 95.06 94 GLU A C 1
ATOM 705 O O . GLU A 1 94 ? 6.958 7.277 -10.414 1.00 95.06 94 GLU A O 1
ATOM 710 N N . ALA A 1 95 ? 5.022 8.076 -9.596 1.00 94.19 95 ALA A N 1
ATOM 711 C CA . ALA A 1 95 ? 5.303 7.746 -8.199 1.00 94.19 95 ALA A CA 1
ATOM 712 C C . ALA A 1 95 ? 5.567 6.244 -7.989 1.00 94.19 95 ALA A C 1
ATOM 714 O O . ALA A 1 95 ? 6.526 5.870 -7.316 1.00 94.19 95 ALA A O 1
ATOM 715 N N . THR A 1 96 ? 4.801 5.360 -8.645 1.00 96.81 96 THR A N 1
ATOM 716 C CA . THR A 1 96 ? 5.088 3.916 -8.629 1.00 96.81 96 THR A CA 1
ATOM 717 C C . THR A 1 96 ? 6.442 3.607 -9.263 1.00 96.81 96 THR A C 1
ATOM 719 O O . THR A 1 96 ? 7.212 2.820 -8.722 1.00 96.81 96 THR A O 1
ATOM 722 N N . ARG A 1 97 ? 6.763 4.208 -10.415 1.00 96.81 97 ARG A N 1
ATOM 723 C CA . ARG A 1 97 ? 8.061 3.977 -11.075 1.00 96.81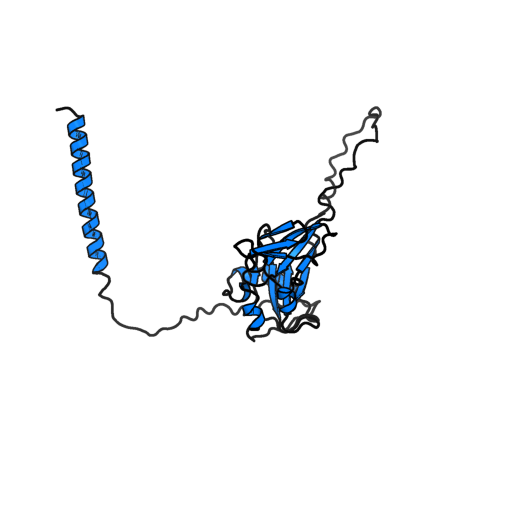 97 ARG A CA 1
ATOM 724 C C . ARG A 1 97 ? 9.210 4.450 -10.201 1.00 96.81 97 ARG A C 1
ATOM 726 O O . ARG A 1 97 ? 10.206 3.746 -10.105 1.00 96.81 97 ARG A O 1
ATOM 733 N N . TYR A 1 98 ? 9.046 5.596 -9.554 1.00 95.56 98 TYR A N 1
ATOM 734 C CA . TYR A 1 98 ? 10.001 6.116 -8.593 1.00 95.56 98 TYR A CA 1
ATOM 735 C C . TYR A 1 98 ? 10.195 5.148 -7.420 1.00 95.56 98 TYR A C 1
ATOM 737 O O . TYR A 1 98 ? 11.321 4.751 -7.145 1.00 95.56 98 TYR A O 1
ATOM 745 N N . ALA A 1 99 ? 9.115 4.674 -6.793 1.00 96.06 99 ALA A N 1
ATOM 746 C CA . ALA A 1 99 ? 9.195 3.680 -5.721 1.00 96.06 99 ALA A CA 1
ATOM 747 C C . ALA A 1 99 ? 9.962 2.418 -6.150 1.00 96.06 99 ALA A C 1
ATOM 749 O O . ALA A 1 99 ? 10.800 1.900 -5.413 1.00 96.06 99 ALA A O 1
ATOM 750 N N . LEU A 1 100 ? 9.722 1.948 -7.377 1.00 97.12 100 LEU A N 1
ATOM 751 C CA . LEU A 1 100 ? 10.400 0.779 -7.930 1.00 97.12 100 LEU A CA 1
ATOM 752 C C . LEU A 1 100 ? 11.903 1.004 -8.165 1.00 97.12 100 LEU A C 1
ATOM 754 O O . LEU A 1 100 ? 12.669 0.053 -7.996 1.00 97.12 100 LEU A O 1
ATOM 758 N N . THR A 1 101 ? 12.356 2.227 -8.474 1.00 96.69 101 THR A N 1
ATOM 759 C CA . THR A 1 101 ? 13.798 2.538 -8.562 1.00 96.69 101 THR A CA 1
ATOM 760 C C . THR A 1 101 ? 14.472 2.650 -7.197 1.00 96.69 101 THR A C 1
ATOM 762 O O . THR A 1 101 ? 15.689 2.512 -7.103 1.00 96.69 101 THR A O 1
ATOM 765 N N . GLN A 1 102 ? 13.706 2.838 -6.116 1.00 95.44 102 GLN A N 1
ATOM 766 C CA . GLN A 1 102 ? 14.257 2.878 -4.758 1.00 95.44 102 GLN A CA 1
ATOM 767 C C . GLN A 1 102 ? 14.496 1.485 -4.148 1.00 95.44 102 GLN A C 1
ATOM 769 O O . GLN A 1 102 ? 15.084 1.381 -3.069 1.00 95.44 102 GLN A O 1
ATOM 774 N N . LEU A 1 103 ? 14.067 0.407 -4.815 1.00 95.81 103 LEU A N 1
ATOM 775 C CA . LEU A 1 103 ? 14.174 -0.951 -4.283 1.00 95.81 103 LEU A CA 1
ATOM 776 C C . LEU A 1 103 ? 15.642 -1.420 -4.164 1.00 95.81 103 LEU A C 1
ATOM 778 O O . LEU A 1 103 ? 16.348 -1.506 -5.171 1.00 95.81 103 LEU A O 1
ATOM 782 N N . PRO A 1 104 ? 16.113 -1.809 -2.964 1.00 94.50 104 PRO A N 1
ATOM 783 C CA . PRO A 1 104 ? 17.465 -2.321 -2.776 1.00 94.50 104 PRO A CA 1
ATOM 784 C C . PRO A 1 104 ? 17.582 -3.772 -3.267 1.00 94.50 104 PRO A C 1
ATOM 786 O O . PRO A 1 104 ? 17.037 -4.688 -2.648 1.00 94.50 104 PRO A O 1
ATOM 789 N N . ALA A 1 105 ? 18.359 -4.014 -4.328 1.00 94.31 105 ALA A N 1
ATOM 790 C CA . ALA A 1 105 ? 18.490 -5.344 -4.944 1.00 94.31 105 ALA A CA 1
ATOM 791 C C . ALA A 1 105 ? 19.013 -6.434 -4.003 1.00 94.31 105 ALA A C 1
ATOM 793 O O . ALA A 1 105 ? 18.661 -7.599 -4.143 1.00 94.31 105 ALA A O 1
ATOM 794 N N . HIS A 1 106 ? 19.831 -6.063 -3.017 1.00 95.12 106 HIS A N 1
ATOM 795 C CA . HIS A 1 106 ? 20.344 -7.004 -2.022 1.00 95.12 106 HIS A CA 1
ATOM 796 C C . HIS A 1 106 ? 19.309 -7.392 -0.955 1.00 95.12 106 HIS A C 1
ATOM 798 O O . HIS A 1 106 ? 19.566 -8.313 -0.184 1.00 95.12 106 HIS A O 1
ATOM 804 N N . ARG A 1 107 ? 18.165 -6.695 -0.875 1.00 96.56 107 ARG A N 1
ATOM 805 C CA . ARG A 1 107 ? 17.099 -7.016 0.084 1.00 96.56 107 ARG A CA 1
ATOM 806 C C . ARG A 1 107 ? 15.792 -7.411 -0.560 1.00 96.56 107 ARG A C 1
ATOM 808 O O . ARG A 1 107 ? 14.987 -7.957 0.165 1.00 96.56 107 ARG A O 1
ATOM 815 N N . VAL A 1 108 ? 15.543 -7.135 -1.836 1.00 98.12 108 VAL A N 1
ATOM 816 C CA . VAL A 1 108 ? 14.269 -7.462 -2.494 1.00 98.12 108 VAL A CA 1
ATOM 817 C C . VAL A 1 108 ? 14.544 -8.267 -3.756 1.00 98.12 108 VAL A C 1
ATOM 819 O O . VAL A 1 108 ? 15.351 -7.862 -4.590 1.00 98.12 108 VAL A O 1
ATOM 822 N N . ALA A 1 109 ? 13.857 -9.397 -3.907 1.00 98.25 109 ALA A N 1
ATOM 823 C CA . ALA A 1 109 ? 13.986 -10.285 -5.055 1.00 98.25 109 ALA A CA 1
ATOM 824 C C . ALA A 1 109 ? 12.614 -10.726 -5.579 1.00 98.25 109 ALA A C 1
ATOM 826 O O . ALA A 1 109 ? 11.666 -10.908 -4.813 1.00 98.25 109 ALA A O 1
ATOM 827 N N . GLY A 1 110 ? 12.525 -10.922 -6.897 1.00 98.12 110 GLY A N 1
ATOM 828 C CA . GLY A 1 110 ? 11.331 -11.443 -7.559 1.00 98.12 110 GLY A CA 1
ATOM 829 C C . GLY A 1 110 ? 10.112 -10.534 -7.405 1.00 98.12 110 GLY A C 1
ATOM 830 O O . GLY A 1 110 ? 9.071 -10.970 -6.920 1.00 98.12 110 GLY A O 1
ATOM 831 N N . VAL A 1 111 ? 10.235 -9.261 -7.785 1.00 98.50 111 VAL A N 1
ATOM 832 C CA . VAL A 1 111 ? 9.124 -8.298 -7.768 1.00 98.50 111 VAL A CA 1
ATOM 833 C C . VAL A 1 111 ? 8.029 -8.752 -8.735 1.00 98.50 111 VAL A C 1
ATOM 835 O O . VAL A 1 111 ? 8.278 -8.914 -9.934 1.00 98.50 111 VAL A O 1
ATOM 838 N N . ARG A 1 112 ? 6.805 -8.921 -8.227 1.00 98.31 112 ARG A N 1
ATOM 839 C CA . ARG A 1 112 ? 5.634 -9.353 -9.001 1.00 98.31 112 ARG A CA 1
ATOM 840 C C . ARG A 1 112 ? 4.885 -8.140 -9.531 1.00 98.31 112 ARG A C 1
ATOM 842 O O . ARG A 1 112 ? 3.944 -7.652 -8.906 1.00 98.31 112 ARG A O 1
ATOM 849 N N . LEU A 1 113 ? 5.318 -7.643 -10.689 1.00 97.75 113 LEU A N 1
ATOM 850 C CA . LEU A 1 113 ? 4.818 -6.389 -11.265 1.00 97.75 113 LEU A CA 1
ATOM 851 C C . LEU A 1 113 ? 3.287 -6.365 -11.393 1.00 97.75 113 LEU A C 1
ATOM 853 O O . LEU A 1 113 ? 2.659 -5.411 -10.951 1.00 97.75 113 LEU A O 1
ATOM 857 N N . ASP A 1 114 ? 2.654 -7.433 -11.877 1.00 96.81 114 ASP A N 1
ATOM 858 C CA . ASP A 1 114 ? 1.190 -7.470 -12.048 1.00 96.81 114 ASP A CA 1
ATOM 859 C C . ASP A 1 114 ? 0.403 -7.284 -10.730 1.00 96.81 114 ASP A C 1
ATOM 861 O O . ASP A 1 114 ? -0.777 -6.909 -10.742 1.00 96.81 114 ASP A O 1
ATOM 865 N N . GLY A 1 115 ? 1.057 -7.499 -9.583 1.00 97.81 115 GLY A N 1
ATOM 866 C CA . GLY A 1 115 ? 0.522 -7.285 -8.240 1.00 97.81 115 GLY A CA 1
ATOM 867 C C . GLY A 1 115 ? 0.782 -5.897 -7.648 1.00 97.81 115 GLY A C 1
ATOM 868 O O . GLY A 1 115 ? 0.253 -5.613 -6.581 1.00 97.81 115 GLY A O 1
ATOM 869 N N . VAL A 1 116 ? 1.556 -5.026 -8.304 1.00 98.44 116 VAL A N 1
ATOM 870 C CA . VAL A 1 116 ? 1.880 -3.691 -7.772 1.00 98.44 116 VAL A CA 1
ATOM 871 C C . VAL A 1 116 ? 0.642 -2.798 -7.772 1.00 98.44 116 VAL A C 1
ATOM 873 O O . VAL A 1 116 ? -0.062 -2.699 -8.786 1.00 98.44 116 VAL A O 1
ATOM 876 N N . ARG A 1 117 ? 0.367 -2.154 -6.636 1.00 98.38 117 ARG A N 1
ATOM 877 C CA . ARG A 1 117 ? -0.797 -1.283 -6.441 1.00 98.38 117 ARG A CA 1
ATOM 878 C C . ARG A 1 117 ? -0.378 0.053 -5.851 1.00 98.38 117 ARG A C 1
ATOM 880 O O . ARG A 1 117 ? 0.355 0.088 -4.871 1.00 98.38 117 ARG A O 1
ATOM 887 N N . ALA A 1 118 ? -0.880 1.126 -6.436 1.00 98.00 118 ALA A N 1
ATOM 888 C CA . ALA A 1 118 ? -0.878 2.448 -5.847 1.00 98.00 118 ALA A CA 1
ATOM 889 C C . ALA A 1 118 ? -2.164 2.621 -5.029 1.00 98.00 118 ALA A C 1
ATOM 891 O O . ALA A 1 118 ? -3.261 2.356 -5.522 1.00 98.00 118 ALA A O 1
ATOM 892 N N . ILE A 1 119 ? -2.022 2.994 -3.764 1.00 97.75 119 ILE A N 1
ATOM 893 C CA . ILE A 1 119 ? -3.105 3.093 -2.791 1.00 97.75 119 ILE A CA 1
ATOM 894 C C . ILE A 1 119 ? -2.980 4.443 -2.105 1.00 97.75 119 ILE A C 1
ATOM 896 O O . ILE A 1 119 ? -1.959 4.736 -1.498 1.00 97.75 119 ILE A O 1
ATOM 900 N N . THR A 1 120 ? -4.028 5.253 -2.131 1.00 97.00 120 THR A N 1
ATOM 901 C CA . THR A 1 120 ? -4.087 6.471 -1.316 1.00 97.00 120 THR A CA 1
ATOM 902 C C . THR A 1 120 ? -4.924 6.150 -0.082 1.00 97.00 120 THR A C 1
ATOM 904 O O . THR A 1 120 ? -6.129 5.924 -0.235 1.00 97.00 120 THR A O 1
ATOM 907 N N . PRO A 1 121 ? -4.370 6.100 1.138 1.00 95.38 121 PRO A N 1
ATOM 908 C CA . PRO A 1 121 ? -5.169 5.945 2.350 1.00 95.38 121 PRO A CA 1
ATOM 909 C C . PRO A 1 121 ? -6.148 7.112 2.531 1.00 95.38 121 PRO A C 1
ATOM 911 O O . PRO A 1 121 ? -5.999 8.150 1.884 1.00 95.38 121 PRO A O 1
ATOM 914 N N . PRO A 1 122 ? -7.188 6.972 3.364 1.00 93.62 122 PRO A N 1
ATOM 915 C CA . PRO A 1 122 ? -8.037 8.101 3.728 1.00 93.62 122 PRO A CA 1
ATOM 916 C C . PRO A 1 122 ? -7.230 9.190 4.431 1.00 93.62 122 PRO A C 1
ATOM 918 O O . PRO A 1 122 ? -6.188 8.906 5.013 1.00 93.62 122 PRO A O 1
ATOM 921 N N . ASP A 1 123 ? -7.745 10.417 4.395 1.00 91.44 123 ASP A N 1
ATOM 922 C CA . ASP A 1 123 ? -7.246 11.538 5.202 1.00 91.44 123 ASP A CA 1
ATOM 923 C C . ASP A 1 123 ? -5.803 11.994 4.882 1.00 91.44 123 ASP A C 1
ATOM 925 O O . ASP A 1 123 ? -5.247 12.838 5.582 1.00 91.44 123 ASP A O 1
ATOM 929 N N . THR A 1 124 ? -5.233 11.506 3.774 1.00 92.56 124 THR A N 1
ATOM 930 C CA . THR A 1 124 ? -3.936 11.924 3.230 1.00 92.56 124 THR A CA 1
ATOM 931 C C . THR A 1 124 ? -3.955 11.946 1.701 1.00 92.56 124 THR A C 1
ATOM 933 O O . THR A 1 124 ? -4.682 11.178 1.067 1.00 92.56 124 THR A O 1
ATOM 936 N N . ASP A 1 125 ? -3.130 12.814 1.116 1.00 91.94 125 ASP A N 1
ATOM 937 C CA . ASP A 1 125 ? -2.844 12.846 -0.325 1.00 91.94 125 ASP A CA 1
ATOM 938 C C . ASP A 1 125 ? -1.594 12.020 -0.682 1.00 91.94 125 ASP A C 1
ATOM 940 O O . ASP A 1 125 ? -1.214 11.921 -1.849 1.00 91.94 125 ASP A O 1
ATOM 944 N N . VAL A 1 126 ? -0.949 11.412 0.318 1.00 92.31 126 VAL A N 1
ATOM 945 C CA . VAL A 1 126 ? 0.242 10.583 0.133 1.00 92.31 126 VAL A CA 1
ATOM 946 C C . VAL A 1 126 ? -0.144 9.243 -0.490 1.00 92.31 126 VAL A C 1
ATOM 948 O O . VAL A 1 126 ? -0.985 8.502 0.025 1.00 92.31 126 VAL A O 1
ATOM 951 N N . GLU A 1 127 ? 0.492 8.920 -1.612 1.00 94.94 127 GLU A N 1
ATOM 952 C CA . GLU A 1 127 ? 0.310 7.653 -2.311 1.00 94.94 127 GLU A CA 1
ATOM 953 C C . GLU A 1 127 ? 1.264 6.586 -1.756 1.00 94.94 127 GLU A C 1
ATOM 955 O O . GLU A 1 127 ? 2.483 6.766 -1.702 1.00 94.94 127 G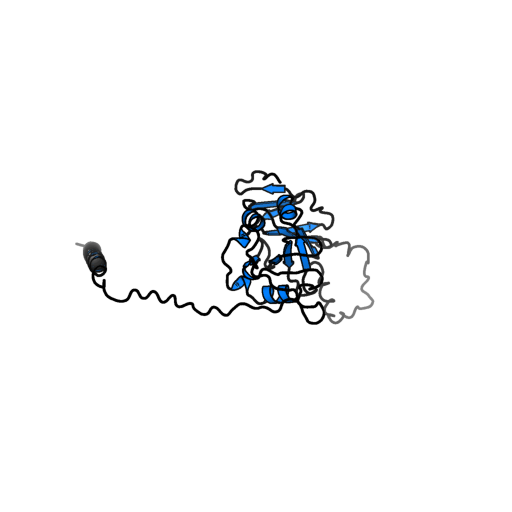LU A O 1
ATOM 960 N N . LEU A 1 128 ? 0.696 5.454 -1.350 1.00 97.25 128 LEU A N 1
ATOM 961 C CA . LEU A 1 128 ? 1.415 4.256 -0.944 1.00 97.25 128 LEU A CA 1
ATOM 962 C C . LEU A 1 128 ? 1.558 3.311 -2.121 1.00 97.25 128 LEU A C 1
ATOM 964 O O . LEU A 1 128 ? 0.588 3.020 -2.818 1.00 97.25 128 LEU A O 1
ATOM 968 N N . ILE A 1 129 ? 2.747 2.750 -2.294 1.00 98.25 129 ILE A N 1
ATOM 969 C CA . ILE A 1 129 ? 2.995 1.730 -3.303 1.00 98.25 129 ILE A CA 1
ATOM 970 C C . ILE A 1 129 ? 3.148 0.380 -2.607 1.00 98.25 129 ILE A C 1
ATOM 972 O O . ILE A 1 129 ? 4.122 0.136 -1.895 1.00 98.25 129 ILE A O 1
ATOM 976 N N . LEU A 1 130 ? 2.172 -0.499 -2.819 1.00 98.56 130 LEU A N 1
ATOM 977 C CA . LEU A 1 130 ? 2.199 -1.891 -2.389 1.00 98.56 130 LEU A CA 1
ATOM 978 C C . LEU A 1 130 ? 2.872 -2.746 -3.466 1.00 98.56 130 LEU A C 1
ATOM 980 O O . LEU A 1 130 ? 2.412 -2.803 -4.608 1.00 98.56 130 LEU A O 1
ATOM 984 N N . ILE A 1 131 ? 3.952 -3.426 -3.092 1.00 98.56 131 ILE A N 1
ATOM 985 C CA . ILE A 1 131 ? 4.846 -4.164 -3.985 1.00 98.56 131 ILE A CA 1
ATOM 986 C C . ILE A 1 131 ? 4.981 -5.606 -3.471 1.00 98.56 131 ILE A C 1
ATOM 988 O O . ILE A 1 131 ? 5.770 -5.866 -2.558 1.00 98.56 131 ILE A O 1
ATOM 992 N N . PRO A 1 132 ? 4.246 -6.572 -4.047 1.00 98.69 132 PRO A N 1
ATOM 993 C CA . PRO A 1 132 ? 4.466 -7.982 -3.753 1.00 98.69 132 PRO A CA 1
ATOM 994 C C . PRO A 1 132 ? 5.801 -8.454 -4.340 1.00 98.69 132 PRO A C 1
ATOM 996 O O . PRO A 1 132 ? 6.103 -8.212 -5.513 1.00 98.69 132 PRO A O 1
ATOM 999 N N . ALA A 1 133 ? 6.584 -9.173 -3.545 1.00 98.62 133 ALA A N 1
ATOM 1000 C CA . ALA A 1 133 ? 7.879 -9.713 -3.942 1.00 98.62 133 ALA A CA 1
ATOM 1001 C C . ALA A 1 133 ? 8.024 -11.171 -3.498 1.00 98.62 133 ALA A C 1
ATOM 1003 O O . ALA A 1 133 ? 7.447 -11.595 -2.495 1.00 98.62 133 ALA A O 1
ATOM 1004 N N . GLN A 1 134 ? 8.787 -11.961 -4.251 1.00 98.56 134 GLN A N 1
ATOM 1005 C CA . GLN A 1 134 ? 9.084 -13.350 -3.901 1.00 98.56 134 GLN A CA 1
ATOM 1006 C C . GLN A 1 134 ? 9.818 -13.440 -2.564 1.00 98.56 134 GLN A C 1
ATOM 1008 O O . GLN A 1 134 ? 9.530 -14.326 -1.760 1.00 98.56 134 GLN A O 1
ATOM 1013 N N . ALA A 1 135 ? 10.752 -12.523 -2.319 1.00 98.19 135 ALA A N 1
ATOM 1014 C CA . ALA A 1 135 ? 11.428 -12.417 -1.040 1.00 98.19 135 ALA A CA 1
ATOM 1015 C C . ALA A 1 135 ? 11.834 -10.975 -0.738 1.00 98.19 135 ALA A C 1
ATOM 1017 O O . ALA A 1 135 ? 12.205 -10.221 -1.645 1.00 98.19 135 ALA A O 1
ATOM 1018 N N . ALA A 1 136 ? 11.816 -10.622 0.548 1.00 97.88 136 ALA A N 1
ATOM 1019 C CA . ALA A 1 136 ? 12.457 -9.420 1.048 1.00 97.88 136 ALA A CA 1
ATOM 1020 C C . ALA A 1 136 ? 13.217 -9.692 2.357 1.00 97.88 136 ALA A C 1
ATOM 1022 O O . ALA A 1 136 ? 12.615 -10.002 3.381 1.00 97.88 136 ALA A O 1
ATOM 1023 N N . SER A 1 137 ? 14.543 -9.545 2.351 1.00 95.94 137 SER A N 1
ATOM 1024 C CA . SER A 1 137 ? 15.431 -9.982 3.439 1.00 95.94 137 SER A CA 1
ATOM 1025 C C . SER A 1 137 ? 15.174 -11.462 3.778 1.00 95.94 137 SER A C 1
ATOM 1027 O O . SER A 1 137 ? 15.343 -12.311 2.908 1.00 95.94 137 SER A O 1
ATOM 1029 N N . GLU A 1 138 ? 14.715 -11.774 4.992 1.00 97.00 138 GLU A N 1
ATOM 1030 C CA . GLU A 1 138 ? 14.371 -13.139 5.427 1.00 97.00 138 GLU A CA 1
ATOM 1031 C C . GLU A 1 138 ? 12.886 -13.498 5.197 1.00 97.00 138 GLU A C 1
ATOM 1033 O O . GLU A 1 138 ? 12.449 -14.608 5.503 1.00 97.00 138 GLU A O 1
ATOM 1038 N N . ILE A 1 139 ? 12.084 -12.566 4.670 1.00 98.31 139 ILE A N 1
ATOM 1039 C CA . ILE A 1 139 ? 10.643 -12.741 4.463 1.00 98.31 139 ILE A CA 1
ATOM 1040 C C . ILE A 1 139 ? 10.416 -13.393 3.102 1.00 98.31 139 ILE A C 1
ATOM 1042 O O . ILE A 1 139 ? 10.773 -12.826 2.069 1.00 98.31 139 ILE A O 1
ATOM 1046 N N . ARG A 1 140 ? 9.790 -14.571 3.090 1.00 98.19 140 ARG A N 1
ATOM 1047 C CA . ARG A 1 140 ? 9.260 -15.184 1.864 1.00 98.19 140 ARG A CA 1
ATOM 1048 C C . ARG A 1 140 ? 7.890 -14.611 1.569 1.00 98.19 140 ARG A C 1
ATOM 1050 O O . ARG A 1 14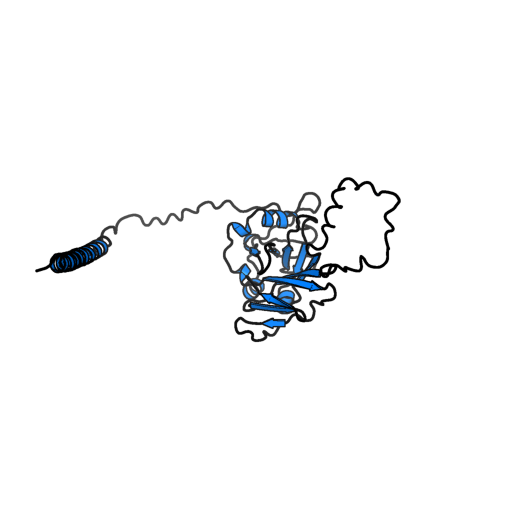0 ? 7.128 -14.393 2.503 1.00 98.19 140 ARG A O 1
ATOM 1057 N N . ASP A 1 141 ? 7.596 -14.417 0.289 1.00 98.31 141 ASP A N 1
ATOM 1058 C CA . ASP A 1 141 ? 6.331 -13.845 -0.158 1.00 98.31 141 ASP A CA 1
ATOM 1059 C C . ASP A 1 141 ? 6.049 -12.538 0.593 1.00 98.31 141 ASP A C 1
ATOM 1061 O O . ASP A 1 141 ? 5.109 -12.403 1.373 1.00 98.31 141 ASP A O 1
ATOM 1065 N N . ALA A 1 142 ? 6.943 -11.574 0.389 1.00 98.56 142 ALA A N 1
ATOM 1066 C CA . ALA A 1 142 ? 6.906 -10.298 1.076 1.00 98.56 142 ALA A CA 1
ATOM 1067 C C . ALA A 1 142 ? 5.903 -9.333 0.429 1.00 98.56 142 ALA A C 1
ATOM 1069 O O . ALA A 1 142 ? 5.732 -9.299 -0.793 1.00 98.56 142 ALA A O 1
ATOM 1070 N N . LEU A 1 143 ? 5.295 -8.497 1.265 1.00 98.69 143 LEU A N 1
ATOM 1071 C CA . LEU A 1 143 ? 4.512 -7.323 0.900 1.00 98.69 143 LEU A CA 1
ATOM 1072 C C . LEU A 1 143 ? 5.310 -6.082 1.300 1.00 98.69 143 LEU A C 1
ATOM 1074 O O . LEU A 1 143 ? 5.362 -5.727 2.476 1.00 98.69 143 LEU A O 1
ATOM 1078 N N . CYS A 1 144 ? 5.965 -5.440 0.336 1.00 98.56 144 CYS A N 1
ATOM 1079 C CA . CYS A 1 144 ? 6.691 -4.199 0.580 1.00 98.56 144 CYS A CA 1
ATOM 1080 C C . CYS A 1 144 ? 5.755 -3.003 0.409 1.00 98.56 144 CYS A C 1
ATOM 1082 O O . CYS A 1 144 ? 5.108 -2.860 -0.626 1.00 98.56 144 CYS A O 1
ATOM 1084 N N . LEU A 1 145 ? 5.684 -2.153 1.426 1.00 98.06 145 LEU A N 1
ATOM 1085 C CA . LEU A 1 145 ? 4.970 -0.888 1.406 1.00 98.06 145 LEU A CA 1
ATOM 1086 C C . LEU A 1 145 ? 5.995 0.235 1.281 1.00 98.06 145 LEU A C 1
ATOM 1088 O O . LEU A 1 145 ? 6.901 0.338 2.110 1.00 98.06 145 LEU A O 1
ATOM 1092 N N . PHE A 1 146 ? 5.848 1.055 0.249 1.00 97.69 146 PHE A N 1
ATOM 1093 C CA . PHE A 1 146 ? 6.676 2.229 0.017 1.00 97.69 146 PHE A CA 1
ATOM 1094 C C . PHE A 1 146 ? 5.825 3.495 0.122 1.00 97.69 146 PHE A C 1
ATOM 1096 O O . PHE A 1 146 ? 4.752 3.570 -0.475 1.00 97.69 146 PHE A O 1
ATOM 1103 N N . VAL A 1 147 ? 6.316 4.485 0.858 1.00 95.44 147 VAL A N 1
ATOM 1104 C CA . VAL A 1 147 ? 5.767 5.842 0.932 1.00 95.44 147 VAL A CA 1
ATOM 1105 C C . VAL A 1 147 ? 6.753 6.752 0.219 1.00 95.44 147 VAL A C 1
ATOM 1107 O O . VAL A 1 147 ? 7.915 6.813 0.620 1.00 95.44 147 VAL A O 1
ATOM 1110 N N . ALA A 1 148 ? 6.316 7.453 -0.826 1.00 87.75 148 ALA A N 1
ATOM 1111 C CA . ALA A 1 148 ? 7.152 8.478 -1.437 1.00 87.75 148 ALA A CA 1
ATOM 1112 C C . ALA A 1 148 ? 7.225 9.702 -0.514 1.00 87.75 148 ALA A C 1
ATOM 1114 O O . ALA A 1 148 ? 6.198 10.226 -0.094 1.00 87.75 148 ALA A O 1
ATOM 1115 N N . ASP A 1 149 ? 8.445 10.149 -0.232 1.00 80.62 149 ASP A N 1
ATOM 1116 C CA . ASP A 1 149 ? 8.728 11.423 0.420 1.00 80.62 149 ASP A CA 1
ATOM 1117 C C . ASP A 1 149 ? 9.686 12.191 -0.492 1.00 80.62 149 ASP A C 1
ATOM 1119 O O . ASP A 1 149 ? 10.744 11.672 -0.865 1.00 80.62 149 ASP A O 1
ATOM 1123 N N . GLU A 1 150 ? 9.286 13.398 -0.890 1.00 67.62 150 GLU A N 1
ATOM 1124 C CA . GLU A 1 150 ? 10.064 14.256 -1.784 1.00 67.62 150 GLU A CA 1
ATOM 1125 C C . GLU A 1 150 ? 11.406 14.675 -1.167 1.00 67.62 150 GLU A C 1
ATOM 1127 O O . GLU A 1 150 ? 12.351 14.944 -1.909 1.00 67.62 150 GLU A O 1
ATOM 1132 N N . ALA A 1 151 ? 11.508 14.725 0.168 1.00 73.94 151 ALA A N 1
ATOM 1133 C CA . ALA A 1 151 ? 12.705 15.204 0.853 1.00 73.94 151 ALA A CA 1
ATOM 1134 C C . ALA A 1 151 ? 13.812 14.141 0.937 1.00 73.94 151 ALA A C 1
ATOM 1136 O O . ALA A 1 151 ? 14.957 14.416 0.576 1.00 73.94 151 ALA A O 1
ATOM 1137 N N . ASP A 1 152 ? 13.467 12.925 1.370 1.00 72.75 152 ASP A N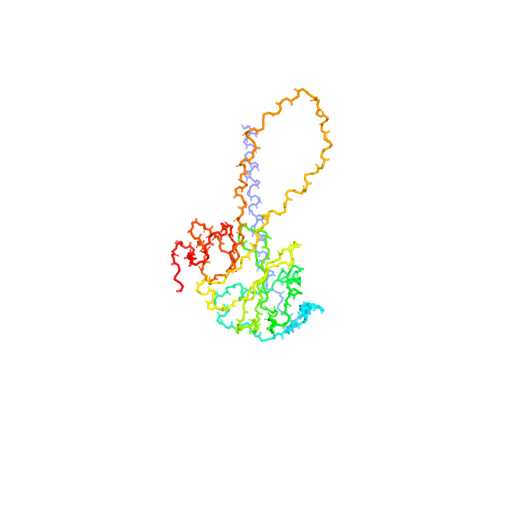 1
ATOM 1138 C CA . ASP A 1 152 ? 14.449 11.901 1.768 1.00 72.75 152 ASP A CA 1
ATOM 1139 C C . ASP A 1 152 ? 14.466 10.661 0.857 1.00 72.75 152 ASP A C 1
ATOM 1141 O O . ASP A 1 152 ? 15.158 9.677 1.120 1.00 72.75 152 ASP A O 1
ATOM 1145 N N . GLY A 1 153 ? 13.722 10.703 -0.247 1.00 79.69 153 GLY A N 1
ATOM 1146 C CA . GLY A 1 153 ? 13.637 9.607 -1.208 1.00 79.69 153 GLY A CA 1
ATOM 1147 C C . GLY A 1 153 ? 12.681 8.481 -0.811 1.00 79.69 153 GLY A C 1
ATOM 1148 O O . GLY A 1 153 ? 12.710 7.397 -1.399 1.00 79.69 153 GLY A O 1
ATOM 1149 N N . GLY A 1 154 ? 11.801 8.759 0.150 1.00 89.62 154 GLY A N 1
ATOM 1150 C CA . GLY A 1 154 ? 10.760 7.860 0.628 1.00 89.62 154 GLY A CA 1
ATOM 1151 C C . GLY A 1 154 ? 11.199 6.872 1.704 1.00 89.62 154 GLY A C 1
ATOM 1152 O O . GLY A 1 154 ? 12.372 6.721 2.040 1.00 89.62 154 GLY A O 1
ATOM 1153 N N . ALA A 1 155 ? 10.210 6.176 2.252 1.00 93.44 155 ALA A N 1
ATOM 1154 C CA . ALA A 1 155 ? 10.390 5.157 3.272 1.00 93.44 155 ALA A CA 1
ATOM 1155 C C . ALA A 1 155 ? 9.800 3.832 2.794 1.00 93.44 155 ALA A C 1
ATOM 1157 O O . ALA A 1 155 ? 8.781 3.801 2.104 1.00 93.44 155 ALA A O 1
ATOM 1158 N N . MET A 1 156 ? 10.429 2.723 3.177 1.00 95.75 156 MET A N 1
ATOM 1159 C CA . MET A 1 156 ? 9.978 1.390 2.794 1.00 95.75 156 MET A CA 1
ATOM 1160 C C . MET A 1 156 ? 10.082 0.417 3.958 1.00 95.75 156 MET A C 1
ATOM 1162 O O . MET A 1 156 ? 11.103 0.369 4.644 1.00 95.75 156 MET A O 1
ATOM 1166 N N . SER A 1 157 ? 9.063 -0.421 4.114 1.00 97.06 157 SER A N 1
ATOM 1167 C CA . SER A 1 157 ? 9.122 -1.609 4.963 1.00 97.06 157 SER A CA 1
ATOM 1168 C C . SER A 1 157 ? 8.464 -2.785 4.253 1.00 97.06 157 SER A C 1
ATOM 1170 O O . SER A 1 157 ? 7.542 -2.596 3.464 1.00 97.06 157 SER A O 1
ATOM 1172 N N . CYS A 1 158 ? 8.948 -3.997 4.510 1.00 98.31 158 CYS A N 1
ATOM 1173 C CA . CYS A 1 158 ? 8.399 -5.222 3.939 1.00 98.31 158 CYS A CA 1
ATOM 1174 C C . CYS A 1 158 ? 7.890 -6.133 5.049 1.00 98.31 158 CYS A C 1
ATOM 1176 O O . CYS A 1 158 ? 8.504 -6.215 6.111 1.00 98.31 158 CYS A O 1
ATOM 1178 N N . PHE A 1 159 ? 6.780 -6.810 4.778 1.00 98.25 159 PHE A N 1
ATOM 1179 C CA . PHE A 1 159 ? 6.020 -7.574 5.760 1.00 98.25 159 PHE A CA 1
ATOM 1180 C C . PHE A 1 159 ? 5.650 -8.949 5.207 1.00 98.25 159 PHE A C 1
ATOM 1182 O O . PHE A 1 159 ? 5.478 -9.109 3.997 1.00 98.25 159 PHE A O 1
ATOM 1189 N N . ALA A 1 160 ? 5.507 -9.937 6.082 1.00 98.44 160 ALA A N 1
ATOM 1190 C CA . ALA A 1 160 ? 4.840 -11.191 5.760 1.00 98.44 160 ALA A CA 1
ATOM 1191 C C . ALA A 1 160 ? 3.313 -11.002 5.765 1.00 98.44 160 ALA A C 1
ATOM 1193 O O . ALA A 1 160 ? 2.787 -10.085 6.401 1.00 98.44 160 ALA A O 1
ATOM 1194 N N . THR A 1 161 ? 2.569 -11.913 5.130 1.00 98.50 161 THR A N 1
ATOM 1195 C CA . THR A 1 161 ? 1.099 -11.945 5.243 1.00 98.50 161 THR A CA 1
ATOM 1196 C C . THR A 1 161 ? 0.652 -12.050 6.709 1.00 98.50 161 THR A C 1
ATOM 1198 O O . THR A 1 161 ? -0.307 -11.393 7.106 1.00 98.50 161 THR A O 1
ATOM 1201 N N . SER A 1 162 ? 1.371 -12.816 7.541 1.00 97.88 162 SER A N 1
ATOM 1202 C CA . SER A 1 162 ? 1.083 -12.941 8.978 1.00 97.88 162 SER A CA 1
ATOM 1203 C C . SER A 1 162 ? 1.186 -11.610 9.721 1.00 97.88 162 SER A C 1
ATOM 1205 O O . SER A 1 162 ? 0.340 -11.326 10.559 1.00 97.88 162 SER A O 1
ATOM 1207 N N . ASP A 1 163 ? 2.139 -10.744 9.363 1.00 97.56 163 ASP A N 1
ATOM 1208 C CA . ASP A 1 163 ? 2.263 -9.420 9.985 1.00 97.56 163 ASP A CA 1
ATOM 1209 C C . ASP A 1 163 ? 1.035 -8.551 9.683 1.00 97.56 163 ASP A C 1
ATOM 1211 O O . ASP A 1 163 ? 0.610 -7.756 10.520 1.00 97.56 163 ASP A O 1
ATOM 1215 N N . VAL A 1 164 ? 0.427 -8.705 8.501 1.00 97.44 164 VAL A N 1
ATOM 1216 C CA . VAL A 1 164 ? -0.835 -8.028 8.172 1.00 97.44 164 VAL A CA 1
ATOM 1217 C C . VAL A 1 164 ? -1.959 -8.561 9.050 1.00 97.44 164 VAL A C 1
ATOM 1219 O O . VAL A 1 164 ? -2.701 -7.755 9.598 1.00 97.44 164 VAL A O 1
ATOM 1222 N N . LEU A 1 165 ? -2.067 -9.885 9.206 1.00 96.88 165 LEU A N 1
ATOM 1223 C CA . LEU A 1 165 ? -3.103 -10.557 10.006 1.00 96.88 165 LEU A CA 1
ATOM 1224 C C . LEU A 1 165 ? -2.965 -10.309 11.519 1.00 96.88 165 LEU A C 1
ATOM 1226 O O . LEU A 1 165 ? -3.960 -10.312 12.233 1.00 96.88 165 LEU A O 1
ATOM 1230 N N . GLU A 1 166 ? -1.764 -10.000 12.000 1.00 95.75 166 GLU A N 1
ATOM 1231 C CA . GLU A 1 166 ? -1.495 -9.680 13.409 1.00 95.75 166 GLU A CA 1
ATOM 1232 C C . GLU A 1 166 ? -1.477 -8.158 13.689 1.00 95.75 166 GLU A C 1
ATOM 1234 O O . GLU A 1 166 ? -1.427 -7.704 14.842 1.00 95.75 166 GLU A O 1
ATOM 1239 N N . GLY A 1 167 ? -1.544 -7.333 12.639 1.00 94.94 167 GLY A N 1
ATOM 1240 C CA . GLY A 1 167 ? -1.447 -5.873 12.726 1.00 94.94 167 GLY A CA 1
ATOM 1241 C C . GLY A 1 167 ? -0.049 -5.353 13.040 1.00 94.94 167 GLY A C 1
ATOM 1242 O O . GLY A 1 167 ? 0.082 -4.272 13.602 1.00 94.94 167 GLY A O 1
ATOM 1243 N N . GLY A 1 168 ? 0.985 -6.113 12.686 1.00 95.38 168 GLY A N 1
ATOM 1244 C CA . GLY A 1 168 ? 2.383 -5.681 12.682 1.00 95.38 168 GLY A CA 1
ATOM 1245 C C . GLY A 1 168 ? 2.814 -4.979 11.389 1.00 95.38 168 GLY A C 1
ATOM 1246 O O . GLY A 1 168 ? 3.890 -4.382 11.354 1.00 95.38 168 GLY A O 1
ATOM 1247 N N . ALA A 1 169 ? 1.994 -5.015 10.331 1.00 96.94 169 ALA A N 1
ATOM 1248 C CA . ALA A 1 169 ? 2.304 -4.411 9.034 1.00 96.94 169 ALA A CA 1
ATOM 1249 C C . ALA A 1 169 ? 2.153 -2.877 9.025 1.00 96.94 169 ALA A C 1
ATOM 1251 O O . ALA A 1 169 ? 1.278 -2.328 8.352 1.00 96.94 169 ALA A O 1
ATOM 1252 N N . THR A 1 170 ? 3.010 -2.181 9.779 1.00 96.00 170 THR A N 1
ATOM 1253 C CA . THR A 1 170 ? 3.040 -0.714 9.882 1.00 96.00 170 THR A CA 1
ATOM 1254 C C . THR A 1 170 ? 4.403 -0.137 9.517 1.00 96.00 170 THR A C 1
ATOM 1256 O O . THR A 1 170 ? 5.428 -0.559 10.050 1.00 96.00 170 THR A O 1
ATOM 1259 N N . LEU A 1 171 ? 4.405 0.866 8.647 1.00 94.69 171 LEU A N 1
ATOM 1260 C CA . LEU A 1 171 ? 5.532 1.711 8.283 1.00 94.69 171 LEU A CA 1
ATOM 1261 C C . LEU A 1 171 ? 5.383 3.061 8.991 1.00 94.69 171 LEU A C 1
ATOM 1263 O O . LEU A 1 171 ? 4.354 3.722 8.874 1.00 94.69 171 LEU A O 1
ATOM 1267 N N . GLN A 1 172 ? 6.422 3.466 9.711 1.00 92.81 172 GLN A N 1
ATOM 1268 C CA . GLN A 1 172 ? 6.500 4.784 10.330 1.00 92.81 172 GLN A CA 1
ATOM 1269 C C . GLN A 1 172 ? 7.364 5.685 9.464 1.00 92.81 172 GLN A C 1
ATOM 1271 O O . GLN A 1 172 ? 8.455 5.284 9.055 1.00 92.81 172 GLN A O 1
ATOM 1276 N N . THR A 1 173 ? 6.904 6.904 9.227 1.00 90.88 173 THR A N 1
ATOM 1277 C CA . THR A 1 173 ? 7.730 7.967 8.665 1.00 90.88 173 THR A CA 1
ATOM 1278 C C . THR A 1 173 ? 7.770 9.112 9.658 1.00 90.88 173 THR A C 1
ATOM 1280 O O . THR A 1 173 ? 6.817 9.336 10.416 1.00 90.88 173 THR A O 1
ATOM 1283 N N . ALA A 1 174 ? 8.877 9.857 9.665 1.00 85.69 174 ALA A N 1
ATOM 1284 C CA . ALA A 1 174 ? 8.794 11.211 10.182 1.00 85.69 174 ALA A CA 1
ATOM 1285 C C . ALA A 1 174 ? 7.651 11.868 9.405 1.00 85.69 174 ALA A C 1
ATOM 1287 O O . ALA A 1 174 ? 7.622 11.789 8.174 1.00 85.69 174 ALA A O 1
ATOM 1288 N N . GLY A 1 175 ? 6.642 12.390 10.105 1.00 73.50 175 GLY A N 1
ATOM 1289 C CA . GLY A 1 175 ? 5.619 13.128 9.381 1.00 73.50 175 GLY A CA 1
ATOM 1290 C C . GLY A 1 175 ? 6.256 14.345 8.710 1.00 73.50 175 GLY A C 1
ATOM 1291 O O . GLY A 1 175 ? 7.408 14.664 9.015 1.00 73.50 175 GLY A O 1
ATOM 1292 N N . PRO A 1 176 ? 5.522 15.127 7.904 1.00 66.81 176 PRO A N 1
ATOM 1293 C CA . PRO A 1 176 ? 6.020 16.396 7.366 1.00 66.81 176 PRO A CA 1
ATOM 1294 C C . PRO A 1 176 ? 6.321 17.451 8.462 1.00 66.81 176 PRO A C 1
ATOM 1296 O O . PRO A 1 176 ? 6.431 18.647 8.193 1.00 66.81 176 PRO A O 1
ATOM 1299 N N . ALA A 1 177 ? 6.444 17.035 9.726 1.00 50.16 177 ALA A N 1
ATOM 1300 C CA . ALA A 1 177 ? 6.965 17.810 10.824 1.00 50.16 177 ALA A CA 1
ATOM 1301 C C . ALA A 1 177 ? 8.352 18.351 10.458 1.00 50.16 177 ALA A C 1
ATOM 1303 O O . ALA A 1 177 ? 9.314 17.608 10.308 1.00 50.16 177 ALA A O 1
ATOM 1304 N N . SER A 1 178 ? 8.480 19.674 10.423 1.00 45.69 178 SER A N 1
ATOM 1305 C CA . SER A 1 178 ? 9.785 20.328 10.426 1.00 45.69 178 SER A CA 1
ATOM 1306 C C . SER A 1 178 ? 10.605 20.180 9.135 1.00 45.69 178 SER A C 1
ATOM 1308 O O . SER A 1 178 ? 11.834 20.087 9.198 1.00 45.69 178 SER A O 1
ATOM 1310 N N . ALA A 1 179 ? 9.997 20.460 7.974 1.00 43.31 179 ALA A N 1
ATOM 1311 C CA . ALA A 1 179 ? 10.625 21.526 7.193 1.00 43.31 179 ALA A CA 1
ATOM 1312 C C . ALA A 1 179 ? 10.723 22.696 8.178 1.00 43.31 179 ALA A C 1
ATOM 1314 O O . ALA A 1 179 ? 9.709 23.326 8.487 1.00 43.31 179 ALA A O 1
ATOM 1315 N N . ALA A 1 180 ? 11.882 22.852 8.832 1.00 46.00 180 ALA A N 1
ATOM 1316 C CA . ALA A 1 180 ? 12.116 23.953 9.754 1.00 46.00 180 ALA A CA 1
ATOM 1317 C C . ALA A 1 180 ? 11.547 25.188 9.058 1.00 46.00 180 ALA A C 1
ATOM 1319 O O . ALA A 1 180 ? 11.832 25.310 7.861 1.00 46.00 180 ALA A O 1
ATOM 1320 N N . PRO A 1 181 ? 10.695 26.007 9.717 1.00 46.00 181 PRO A N 1
ATOM 1321 C CA . PRO A 1 181 ? 10.060 27.143 9.058 1.00 46.00 181 PRO A CA 1
ATOM 1322 C C . PRO A 1 181 ? 11.142 27.808 8.236 1.00 46.00 181 PRO A C 1
ATOM 1324 O O . PRO A 1 181 ? 12.163 28.170 8.829 1.00 46.00 181 PRO A O 1
ATOM 1327 N N . SER A 1 182 ? 10.982 27.776 6.904 1.00 47.03 182 SER A N 1
ATOM 1328 C CA . SER A 1 182 ? 12.035 28.099 5.942 1.00 47.03 182 SER A CA 1
ATOM 1329 C C . SER A 1 182 ? 12.809 29.264 6.517 1.00 47.03 182 SER A C 1
ATOM 1331 O O . SER A 1 182 ? 12.154 30.270 6.804 1.00 47.03 182 SER A O 1
ATOM 1333 N N . ALA A 1 183 ? 14.098 29.047 6.842 1.00 45.34 183 ALA A N 1
ATOM 1334 C CA . ALA A 1 183 ? 14.892 29.915 7.718 1.00 45.34 183 ALA A CA 1
ATOM 1335 C C . ALA A 1 183 ? 14.408 31.357 7.574 1.00 45.34 183 ALA A C 1
ATOM 1337 O O . ALA A 1 183 ? 14.407 31.815 6.429 1.00 45.34 183 ALA A O 1
ATOM 1338 N N . PRO A 1 184 ? 13.895 31.996 8.653 1.00 47.19 184 PRO A N 1
ATOM 1339 C CA . PRO A 1 184 ? 13.023 33.159 8.549 1.00 47.19 184 PRO A CA 1
ATOM 1340 C C . PRO A 1 184 ? 13.605 34.084 7.505 1.00 47.19 184 PRO A C 1
ATOM 1342 O O . PRO A 1 184 ? 14.741 34.531 7.676 1.00 47.19 184 PRO A O 1
ATOM 1345 N N . GLU A 1 185 ? 12.871 34.272 6.403 1.00 43.03 185 GLU A N 1
ATOM 1346 C CA . GLU A 1 185 ? 13.239 35.211 5.353 1.00 43.03 185 GLU A CA 1
ATOM 1347 C C . GLU A 1 185 ? 13.715 36.459 6.084 1.00 43.03 185 GLU A C 1
ATOM 1349 O O . GLU A 1 185 ? 12.945 37.011 6.879 1.00 43.03 185 GLU A O 1
ATOM 1354 N N . LEU A 1 186 ? 15.012 36.779 5.965 1.00 42.75 186 LEU A N 1
ATOM 1355 C CA . LEU A 1 186 ? 15.658 37.847 6.719 1.00 42.75 186 LEU A CA 1
ATOM 1356 C C . LEU A 1 186 ? 14.960 39.147 6.326 1.00 42.75 186 LEU A C 1
ATOM 1358 O O . LEU A 1 186 ? 15.399 39.863 5.429 1.00 42.75 186 LEU A O 1
ATOM 1362 N N . ARG A 1 187 ? 13.828 39.443 6.971 1.00 48.28 187 ARG A N 1
ATOM 1363 C CA . ARG A 1 187 ? 13.165 40.726 6.852 1.00 48.28 187 ARG A CA 1
ATOM 1364 C C . ARG A 1 187 ? 14.201 41.722 7.345 1.00 48.28 187 ARG A C 1
ATOM 1366 O O . ARG A 1 187 ? 14.717 41.521 8.448 1.00 48.28 187 ARG A O 1
ATOM 1373 N N . PRO A 1 188 ? 14.542 42.746 6.548 1.00 51.78 188 PRO A N 1
ATOM 1374 C CA . PRO A 1 188 ? 15.555 43.712 6.928 1.00 51.78 188 PRO A CA 1
ATOM 1375 C C . PRO A 1 188 ? 15.232 44.218 8.328 1.00 51.78 188 PRO A C 1
ATOM 1377 O O . PRO A 1 188 ? 14.130 44.708 8.591 1.00 51.78 188 PRO A O 1
ATOM 1380 N N . THR A 1 189 ? 16.179 43.988 9.235 1.00 47.59 189 THR A N 1
ATOM 1381 C CA . THR A 1 189 ? 16.079 44.292 10.655 1.00 47.59 189 THR A CA 1
ATOM 1382 C C . THR A 1 189 ? 15.577 45.718 10.803 1.00 47.59 189 THR A C 1
ATOM 1384 O O . THR A 1 189 ? 16.242 46.665 10.381 1.00 47.59 189 THR A O 1
ATOM 1387 N N . LYS A 1 190 ? 14.385 45.884 11.380 1.00 52.16 190 LYS A N 1
ATOM 1388 C CA . LYS A 1 190 ? 13.904 47.197 11.806 1.00 52.16 190 LYS A CA 1
ATOM 1389 C C . LYS A 1 190 ? 14.986 47.778 12.719 1.00 52.16 190 LYS A C 1
ATOM 1391 O O . LYS A 1 190 ? 15.316 47.154 13.723 1.00 52.16 190 LYS A O 1
ATOM 1396 N N . THR A 1 191 ? 15.570 48.916 12.345 1.00 58.97 191 THR A N 1
ATOM 1397 C CA . THR A 1 191 ? 16.597 49.603 13.136 1.00 58.97 191 THR A CA 1
ATOM 1398 C C . THR A 1 191 ? 16.066 49.823 14.550 1.00 58.97 191 THR A C 1
ATOM 1400 O O . THR A 1 191 ? 15.124 50.589 14.747 1.00 58.97 191 THR A O 1
ATOM 1403 N N . ILE A 1 192 ? 16.627 49.104 15.521 1.00 53.28 192 ILE A N 1
ATOM 1404 C CA . ILE A 1 192 ? 16.252 49.223 16.930 1.00 53.28 192 ILE A CA 1
ATOM 1405 C C . ILE A 1 192 ? 16.921 50.490 17.466 1.00 53.28 192 ILE A C 1
ATOM 1407 O O . ILE A 1 192 ? 18.146 50.610 17.453 1.00 53.28 192 ILE A O 1
ATOM 1411 N N . THR A 1 193 ? 16.117 51.455 17.906 1.00 66.19 193 THR A N 1
ATOM 1412 C CA . THR A 1 193 ? 16.601 52.677 18.559 1.00 66.19 193 THR A CA 1
ATOM 1413 C C . THR A 1 193 ? 16.970 52.380 20.023 1.00 66.19 193 THR A C 1
ATOM 1415 O O . THR A 1 193 ? 16.266 51.598 20.662 1.00 66.19 193 THR A O 1
ATOM 1418 N N . PRO A 1 194 ? 18.006 53.016 20.612 1.00 60.06 194 PRO A N 1
ATOM 1419 C CA . PRO A 1 194 ? 18.545 52.673 21.943 1.00 60.06 194 PRO A CA 1
ATOM 1420 C C . PRO A 1 194 ? 17.619 52.861 23.164 1.00 60.06 194 PRO A C 1
ATOM 1422 O O . PRO A 1 194 ? 18.089 52.758 24.294 1.00 60.06 194 PRO A O 1
ATOM 1425 N N . SER A 1 195 ? 16.333 53.165 22.982 1.00 63.59 195 SER A N 1
ATOM 1426 C CA . SER A 1 195 ? 15.392 53.434 24.081 1.00 63.59 195 SER A CA 1
ATOM 1427 C C . SER A 1 195 ? 14.325 52.354 24.282 1.00 63.59 195 SER A C 1
ATOM 1429 O O . SER A 1 195 ? 13.561 52.447 25.242 1.00 63.59 195 SER A O 1
ATOM 1431 N N . ASP A 1 196 ? 14.298 51.305 23.456 1.00 47.62 196 ASP A N 1
ATOM 1432 C CA . ASP A 1 196 ? 13.349 50.203 23.630 1.00 47.62 196 ASP A CA 1
ATOM 1433 C C . ASP A 1 196 ? 13.870 49.202 24.671 1.00 47.62 196 ASP A C 1
ATOM 1435 O O . ASP A 1 196 ? 14.714 48.343 24.413 1.00 47.62 196 ASP A O 1
ATOM 1439 N N . ARG A 1 197 ? 13.368 49.339 25.899 1.00 49.69 197 ARG A N 1
ATOM 1440 C CA . ARG A 1 197 ? 13.644 48.436 27.020 1.00 49.69 197 ARG A CA 1
ATOM 1441 C C . ARG A 1 197 ? 12.873 47.126 26.805 1.00 49.69 197 ARG A C 1
ATOM 1443 O O . ARG A 1 197 ? 11.713 47.019 27.188 1.00 49.69 197 ARG A O 1
ATOM 1450 N N . ILE A 1 198 ? 13.509 46.139 26.177 1.00 48.59 198 ILE A N 1
ATOM 1451 C CA . ILE A 1 198 ? 12.929 44.805 25.960 1.00 48.59 198 ILE A CA 1
ATOM 1452 C C . ILE A 1 198 ? 12.928 44.032 27.289 1.00 48.59 198 ILE A C 1
ATOM 1454 O O . ILE A 1 198 ? 13.970 43.582 27.765 1.00 48.59 198 ILE A O 1
ATOM 1458 N N . THR A 1 199 ? 11.752 43.857 27.890 1.00 44.47 199 THR A N 1
ATOM 1459 C CA . THR A 1 199 ? 11.513 42.895 28.975 1.00 44.47 199 THR A CA 1
ATOM 1460 C C . THR A 1 199 ? 11.535 41.475 28.407 1.00 44.47 199 THR A C 1
ATOM 1462 O O . THR A 1 199 ? 10.619 41.053 27.708 1.00 44.47 199 THR A O 1
ATOM 1465 N N . THR A 1 200 ? 12.618 40.750 28.676 1.00 51.38 200 THR A N 1
ATOM 1466 C CA . THR A 1 200 ? 12.961 39.422 28.137 1.00 51.38 200 THR A CA 1
ATOM 1467 C C . THR A 1 200 ? 12.481 38.271 29.036 1.00 51.38 200 THR A C 1
ATOM 1469 O O . THR A 1 200 ? 13.257 37.372 29.344 1.00 51.38 200 THR A O 1
ATOM 1472 N N . SER A 1 201 ? 11.218 38.269 29.486 1.00 45.78 201 SER A N 1
ATOM 1473 C CA . SER A 1 201 ? 10.737 37.212 30.403 1.00 45.78 201 SER A CA 1
ATOM 1474 C C . SER A 1 201 ? 9.490 36.420 29.996 1.00 45.78 201 SER A C 1
ATOM 1476 O O . SER A 1 201 ? 9.274 35.388 30.615 1.00 45.78 201 SER A O 1
ATOM 1478 N N . ASP A 1 202 ? 8.730 36.780 28.950 1.00 46.12 202 ASP A N 1
ATOM 1479 C CA . ASP A 1 202 ? 7.406 36.150 28.711 1.00 46.12 202 ASP A CA 1
ATOM 1480 C C . ASP A 1 202 ? 7.118 35.620 27.289 1.00 46.12 202 ASP A C 1
ATOM 1482 O O . ASP A 1 202 ? 5.959 35.431 26.927 1.00 46.12 202 ASP A O 1
ATOM 1486 N N . ALA A 1 203 ? 8.113 35.333 26.443 1.00 48.44 203 ALA A N 1
ATOM 1487 C CA . ALA A 1 203 ? 7.807 34.917 25.067 1.00 48.44 203 ALA A CA 1
ATOM 1488 C C . ALA A 1 203 ? 8.799 33.909 24.476 1.00 48.44 203 ALA A C 1
ATOM 1490 O O . ALA A 1 203 ? 9.682 34.324 23.740 1.00 48.44 203 ALA A O 1
ATOM 1491 N N . PHE A 1 204 ? 8.647 32.612 24.795 1.00 44.72 204 PHE A N 1
ATOM 1492 C CA . PHE A 1 204 ? 8.721 31.465 23.854 1.00 44.72 204 PHE A CA 1
ATOM 1493 C C . PHE A 1 204 ? 8.700 30.106 24.599 1.00 44.72 204 PHE A C 1
ATOM 1495 O O . PHE A 1 204 ? 9.641 29.322 24.553 1.00 44.72 204 PHE A O 1
ATOM 1502 N N . THR A 1 205 ? 7.610 29.773 25.290 1.00 45.00 205 THR A N 1
ATOM 1503 C CA . THR A 1 205 ? 7.290 28.365 25.630 1.00 45.00 205 THR A CA 1
ATOM 1504 C C . THR A 1 205 ? 6.164 27.830 24.748 1.00 45.00 205 THR A C 1
ATOM 1506 O O . THR A 1 205 ? 5.421 26.930 25.134 1.00 45.00 205 THR A O 1
ATOM 1509 N N . GLY A 1 206 ? 6.055 28.359 23.525 1.00 44.66 206 GLY A N 1
ATOM 1510 C CA . GLY A 1 206 ? 5.254 27.770 22.459 1.00 44.66 206 GLY A CA 1
ATOM 1511 C C . GLY A 1 206 ? 5.907 26.477 21.983 1.00 44.66 206 GLY A C 1
ATOM 1512 O O . GLY A 1 206 ? 6.537 26.455 20.930 1.00 44.66 206 GLY A O 1
ATOM 1513 N N . LYS A 1 207 ? 5.797 25.401 22.773 1.00 54.06 207 LYS A N 1
ATOM 1514 C CA . LYS A 1 207 ? 6.019 24.047 22.262 1.00 54.06 207 LYS A CA 1
ATOM 1515 C C . LYS A 1 207 ? 5.037 23.877 21.114 1.00 54.06 207 LYS A C 1
ATOM 1517 O O . LYS A 1 207 ? 3.833 23.859 21.354 1.00 54.06 207 LYS A O 1
ATOM 1522 N N . ASN A 1 208 ? 5.549 23.834 19.887 1.00 57.75 208 ASN A N 1
ATOM 1523 C CA . ASN A 1 208 ? 4.743 23.499 18.727 1.00 57.75 208 ASN A CA 1
ATOM 1524 C C . ASN A 1 208 ? 4.065 22.153 19.041 1.00 57.75 208 ASN A C 1
ATOM 1526 O O . ASN A 1 208 ? 4.792 21.176 19.235 1.00 57.75 208 ASN A O 1
ATOM 1530 N N . PRO A 1 209 ? 2.727 22.091 19.168 1.00 61.84 209 PRO A N 1
ATOM 1531 C CA . PRO A 1 209 ? 2.032 20.855 19.520 1.00 61.84 209 PRO A CA 1
ATOM 1532 C C . PRO A 1 209 ? 2.249 19.745 18.479 1.00 61.84 209 PRO A C 1
ATOM 1534 O O . PRO A 1 209 ? 1.951 18.590 18.759 1.00 61.84 209 PRO A O 1
ATOM 1537 N N . GLU A 1 210 ? 2.800 20.080 17.308 1.00 64.94 210 GLU A N 1
ATOM 1538 C CA . GLU A 1 210 ? 3.141 19.134 16.247 1.00 64.94 210 GLU A CA 1
ATOM 1539 C C . GLU A 1 210 ? 4.580 18.597 16.311 1.00 64.94 210 GLU A C 1
ATOM 1541 O O . GLU A 1 210 ? 4.923 17.677 15.565 1.00 64.94 210 GLU A O 1
ATOM 1546 N N . ALA A 1 211 ? 5.439 19.142 17.182 1.00 66.69 211 ALA A N 1
ATOM 1547 C CA . ALA A 1 211 ? 6.786 18.614 17.370 1.00 66.69 211 ALA A CA 1
ATOM 1548 C C . ALA A 1 211 ? 6.704 17.231 18.044 1.00 66.69 211 ALA A C 1
ATOM 1550 O O . ALA A 1 211 ? 6.310 17.127 19.205 1.00 66.69 211 ALA A O 1
ATOM 1551 N N . GLY A 1 212 ? 7.074 16.179 17.307 1.00 80.31 212 GLY A N 1
ATOM 1552 C CA . GLY A 1 212 ? 7.037 14.787 17.777 1.00 80.31 212 GLY A CA 1
ATOM 1553 C C . GLY A 1 212 ? 5.815 13.978 17.325 1.00 80.31 212 GLY A C 1
ATOM 1554 O O . GLY A 1 212 ? 5.533 12.933 17.915 1.00 80.31 212 GLY A O 1
ATOM 1555 N N . LEU A 1 213 ? 5.073 14.449 16.315 1.00 87.69 213 LEU A N 1
ATOM 1556 C CA . LEU A 1 213 ? 4.092 13.623 15.610 1.00 87.69 213 LEU A CA 1
ATOM 1557 C C . LEU A 1 213 ? 4.766 12.828 14.484 1.00 87.69 213 LEU A C 1
ATOM 1559 O O . LEU A 1 213 ? 5.490 13.398 13.668 1.00 87.69 213 LEU A O 1
ATOM 1563 N N . MET A 1 214 ? 4.464 11.537 14.424 1.00 89.94 214 MET A N 1
ATOM 1564 C CA . MET A 1 214 ? 4.886 10.600 13.387 1.00 89.94 214 MET A CA 1
ATOM 1565 C C . MET A 1 214 ? 3.685 10.229 12.519 1.00 89.94 214 MET A C 1
ATOM 1567 O O . MET A 1 214 ? 2.557 10.145 13.020 1.00 89.94 214 MET A O 1
ATOM 1571 N N . ASP A 1 215 ? 3.934 9.994 11.233 1.00 92.94 215 ASP A N 1
ATOM 1572 C CA . ASP A 1 215 ? 2.943 9.400 10.345 1.00 92.94 215 ASP A CA 1
ATOM 1573 C C . ASP A 1 215 ? 3.116 7.883 10.345 1.00 92.94 215 ASP A C 1
ATOM 1575 O O . ASP A 1 215 ? 4.215 7.346 10.194 1.00 92.94 215 ASP A O 1
ATOM 1579 N N . PHE A 1 216 ? 2.005 7.185 10.531 1.00 94.62 216 PHE A N 1
ATOM 1580 C CA . PHE A 1 216 ? 1.931 5.738 10.494 1.00 94.62 216 PHE A CA 1
ATOM 1581 C C . PHE A 1 216 ? 1.076 5.350 9.299 1.00 94.62 216 PHE A C 1
ATOM 1583 O O . PHE A 1 216 ? -0.095 5.722 9.201 1.00 94.62 216 PHE A O 1
ATOM 1590 N N . TYR A 1 217 ? 1.662 4.559 8.417 1.00 96.31 217 TYR A N 1
ATOM 1591 C CA . TYR A 1 217 ? 0.983 3.917 7.307 1.00 96.31 217 TYR A CA 1
ATOM 1592 C C . TYR A 1 217 ? 0.952 2.426 7.582 1.00 96.31 217 TYR A C 1
ATOM 1594 O O . TYR A 1 217 ? 1.921 1.869 8.093 1.00 96.31 217 TYR A O 1
ATOM 1602 N N . GLY A 1 218 ? -0.132 1.742 7.254 1.00 96.75 218 GLY A N 1
ATOM 1603 C CA . GLY A 1 218 ? -0.174 0.306 7.487 1.00 96.75 218 GLY A CA 1
ATOM 1604 C C . GLY A 1 218 ? -1.168 -0.424 6.619 1.00 96.75 218 GLY A C 1
ATOM 1605 O O . GLY A 1 218 ? -2.042 0.183 5.999 1.00 96.75 218 GLY A O 1
ATOM 1606 N N . LEU A 1 219 ? -0.999 -1.741 6.588 1.00 98.00 219 LEU A N 1
ATOM 1607 C CA . LEU A 1 219 ? -1.889 -2.674 5.917 1.00 98.00 219 LEU A CA 1
ATOM 1608 C C . LEU A 1 219 ? -2.773 -3.373 6.946 1.00 98.00 219 LEU A C 1
ATOM 1610 O O . LEU A 1 219 ? -2.333 -3.689 8.051 1.00 98.00 219 LEU A O 1
ATOM 1614 N N . VAL A 1 220 ? -4.013 -3.649 6.561 1.00 98.19 220 VAL A N 1
ATOM 1615 C CA . VAL A 1 220 ? -4.961 -4.435 7.353 1.00 98.19 220 VAL A CA 1
ATOM 1616 C C . VAL A 1 220 ? -5.644 -5.506 6.509 1.00 98.19 220 VAL A C 1
ATOM 1618 O O . VAL A 1 220 ? -5.776 -5.339 5.289 1.00 98.19 220 VAL A O 1
ATOM 1621 N N . PRO A 1 221 ? -6.124 -6.592 7.136 1.00 98.31 221 PRO A N 1
ATOM 1622 C CA . PRO A 1 221 ? -6.864 -7.625 6.432 1.00 98.31 221 PRO A CA 1
ATOM 1623 C C . PRO A 1 221 ? -8.142 -7.089 5.791 1.00 98.31 221 PRO A C 1
ATOM 1625 O O . PRO A 1 221 ? -8.697 -6.055 6.179 1.00 98.31 221 PRO A O 1
ATOM 1628 N N . ASP A 1 222 ? -8.630 -7.810 4.792 1.00 97.75 222 ASP A N 1
ATOM 1629 C CA . ASP A 1 222 ? -9.896 -7.503 4.148 1.00 97.75 222 ASP A CA 1
ATOM 1630 C C . ASP A 1 222 ? -11.074 -7.539 5.134 1.00 97.75 222 ASP A C 1
ATOM 1632 O O . ASP A 1 222 ? -11.091 -8.283 6.112 1.00 97.75 222 ASP A O 1
ATOM 1636 N N . GLY A 1 223 ? -12.065 -6.682 4.891 1.00 97.31 223 GLY A N 1
ATOM 1637 C CA . GLY A 1 223 ? -13.208 -6.490 5.789 1.00 97.31 223 GLY A CA 1
ATOM 1638 C C . GLY A 1 223 ? -12.977 -5.512 6.950 1.00 97.31 223 GLY A C 1
ATOM 1639 O O . GLY A 1 223 ? -13.961 -5.039 7.529 1.00 97.31 223 GLY A O 1
ATOM 1640 N N . VAL A 1 224 ? -11.729 -5.132 7.252 1.00 98.25 224 VAL A N 1
ATOM 1641 C CA . VAL A 1 224 ? -11.429 -4.043 8.198 1.00 98.25 224 VAL A CA 1
ATOM 1642 C C . VAL A 1 224 ? -11.738 -2.695 7.542 1.00 98.25 224 VAL A C 1
ATOM 1644 O O . VAL A 1 224 ? -11.336 -2.423 6.413 1.00 98.25 224 VAL A O 1
ATOM 1647 N N . SER A 1 225 ? -12.479 -1.839 8.247 1.00 98.12 225 SER A N 1
ATOM 1648 C CA . SER A 1 225 ? -12.889 -0.514 7.748 1.00 98.12 225 SER A CA 1
ATOM 1649 C C . SER A 1 225 ? -12.359 0.652 8.576 1.00 98.12 225 SER A C 1
ATOM 1651 O O . SER A 1 225 ? -12.323 1.786 8.098 1.00 98.12 225 SER A O 1
ATOM 1653 N N . ARG A 1 226 ? -11.947 0.375 9.813 1.00 98.00 226 ARG A N 1
ATOM 1654 C CA . ARG A 1 226 ? -11.387 1.355 10.734 1.00 98.00 226 ARG A CA 1
ATOM 1655 C C . ARG A 1 226 ? -10.347 0.687 11.617 1.00 98.00 226 ARG A C 1
ATOM 1657 O O . ARG A 1 226 ? -10.522 -0.459 12.034 1.00 98.00 226 ARG A O 1
ATOM 1664 N N . VAL A 1 227 ? -9.299 1.433 11.911 1.00 97.19 227 VAL A N 1
ATOM 1665 C CA . VAL A 1 227 ? -8.219 1.060 12.817 1.00 97.19 227 VAL A CA 1
ATOM 1666 C C . VAL A 1 227 ? -8.209 2.036 13.980 1.00 97.19 227 VAL A C 1
ATOM 1668 O O . VAL A 1 227 ? -8.512 3.212 13.794 1.00 97.19 227 VAL A O 1
ATOM 1671 N N . ARG A 1 228 ? -7.858 1.557 15.168 1.00 95.50 228 ARG A N 1
ATOM 1672 C CA . ARG A 1 228 ? -7.523 2.403 16.309 1.00 95.50 228 ARG A CA 1
ATOM 1673 C C . ARG A 1 228 ? -6.137 2.050 16.802 1.00 95.50 228 ARG A C 1
ATOM 1675 O O . ARG A 1 228 ? -5.858 0.875 17.023 1.00 95.50 228 ARG A O 1
ATOM 1682 N N . ILE A 1 229 ? -5.299 3.059 17.000 1.00 92.12 229 ILE A N 1
ATOM 1683 C CA . ILE A 1 229 ? -4.044 2.918 17.739 1.00 92.12 229 ILE A CA 1
ATOM 1684 C C . ILE A 1 229 ? -4.133 3.847 18.943 1.00 92.12 229 ILE A C 1
ATOM 1686 O O . ILE A 1 229 ? -4.316 5.057 18.795 1.00 92.12 229 ILE A O 1
ATOM 1690 N N . ASP A 1 230 ? -4.062 3.264 20.137 1.00 89.12 230 ASP A N 1
ATOM 1691 C CA . ASP A 1 230 ? -4.347 3.940 21.403 1.00 89.12 230 ASP A CA 1
ATOM 1692 C C . ASP A 1 230 ? -5.728 4.633 21.400 1.00 89.12 230 ASP A C 1
ATOM 1694 O O . ASP A 1 230 ? -6.762 3.970 21.466 1.00 89.12 230 ASP A O 1
ATOM 1698 N N . SER A 1 231 ? -5.769 5.965 21.331 1.00 89.38 231 SER A N 1
ATOM 1699 C CA . SER A 1 231 ? -6.999 6.771 21.305 1.00 89.38 231 SER A CA 1
ATOM 1700 C C . SER A 1 231 ? -7.283 7.420 19.946 1.00 89.38 231 SER A C 1
ATOM 1702 O O . SER A 1 231 ? -8.234 8.196 19.834 1.00 89.38 231 SER A O 1
ATOM 1704 N N . VAL A 1 232 ? -6.478 7.117 18.923 1.00 92.81 232 VAL A N 1
ATOM 1705 C CA . VAL A 1 232 ? -6.583 7.712 17.586 1.00 92.81 232 VAL A CA 1
ATOM 1706 C C . VAL A 1 232 ? -7.227 6.710 16.634 1.00 92.81 232 VAL A C 1
ATOM 1708 O O . VAL A 1 232 ? -6.710 5.613 16.434 1.00 92.81 232 VAL A O 1
ATOM 1711 N N . ASP A 1 233 ? -8.362 7.098 16.055 1.00 96.00 233 ASP A N 1
ATOM 1712 C CA . ASP A 1 233 ? -9.063 6.330 15.024 1.00 96.00 233 ASP A CA 1
ATOM 1713 C C . ASP A 1 233 ? -8.584 6.750 13.624 1.00 96.00 233 ASP A C 1
ATOM 1715 O O . ASP A 1 233 ? -8.335 7.927 13.370 1.00 96.00 233 ASP A O 1
ATOM 1719 N N . ALA A 1 234 ? -8.526 5.789 12.706 1.00 96.75 234 ALA A N 1
ATOM 1720 C CA . ALA A 1 234 ? -8.183 5.984 11.304 1.00 96.75 234 ALA A CA 1
ATOM 1721 C C . ALA A 1 234 ? -9.126 5.192 10.400 1.00 96.75 234 ALA A C 1
ATOM 1723 O O . ALA A 1 234 ? -9.455 4.034 10.680 1.00 96.75 234 ALA A O 1
ATOM 1724 N N . THR A 1 235 ? -9.551 5.800 9.297 1.00 97.81 235 THR A N 1
ATOM 1725 C CA . THR A 1 235 ? -10.359 5.105 8.290 1.00 97.81 235 THR A CA 1
ATOM 1726 C C . THR A 1 235 ? -9.455 4.242 7.409 1.00 97.81 235 THR A C 1
ATOM 1728 O O . THR A 1 235 ? -8.307 4.591 7.142 1.00 97.81 235 THR A O 1
ATOM 1731 N N . VAL A 1 236 ? -9.977 3.117 6.921 1.00 98.00 236 VAL A N 1
ATOM 1732 C CA . VAL A 1 236 ? -9.270 2.226 5.989 1.00 98.00 236 VAL A CA 1
ATOM 1733 C C . VAL A 1 236 ? -9.848 2.366 4.583 1.00 98.00 236 VAL A C 1
ATOM 1735 O O . VAL A 1 236 ? -11.068 2.335 4.395 1.00 98.00 236 VAL A O 1
ATOM 1738 N N . ARG A 1 237 ? -8.978 2.457 3.573 1.00 97.75 237 ARG A N 1
ATOM 1739 C CA . ARG A 1 237 ? -9.335 2.375 2.147 1.00 97.75 237 ARG A CA 1
ATOM 1740 C C . ARG A 1 237 ? -8.356 1.456 1.435 1.00 97.75 237 ARG A C 1
ATOM 1742 O O . ARG A 1 237 ? -7.155 1.579 1.615 1.00 97.75 237 ARG A O 1
ATOM 1749 N N . GLU A 1 238 ? -8.897 0.523 0.650 1.00 97.25 238 GLU A N 1
ATOM 1750 C CA . GLU A 1 238 ? -8.108 -0.486 -0.076 1.00 97.25 238 GLU A CA 1
ATOM 1751 C C . GLU A 1 238 ? -7.079 -1.194 0.822 1.00 97.25 238 GLU A C 1
ATOM 1753 O O . GLU A 1 238 ? -5.907 -1.297 0.476 1.00 97.25 238 GLU A O 1
ATOM 1758 N N . ASN A 1 239 ? -7.515 -1.661 1.999 1.00 98.31 239 ASN A N 1
ATOM 1759 C CA . ASN A 1 239 ? -6.666 -2.340 2.986 1.00 98.31 239 ASN A CA 1
ATOM 1760 C C . ASN A 1 239 ? -5.529 -1.494 3.575 1.00 98.31 239 ASN A C 1
ATOM 1762 O O . ASN A 1 239 ? -4.727 -2.039 4.326 1.00 98.31 239 ASN A O 1
ATOM 1766 N N . ALA A 1 240 ? -5.462 -0.194 3.287 1.00 98.12 240 ALA A N 1
ATOM 1767 C CA . ALA A 1 240 ? -4.470 0.705 3.855 1.00 98.12 240 ALA A CA 1
ATOM 1768 C C . ALA A 1 240 ? -5.108 1.757 4.767 1.00 98.12 240 ALA A C 1
ATOM 1770 O O . ALA A 1 240 ? -6.236 2.207 4.538 1.00 98.12 240 ALA A O 1
ATOM 1771 N N . PHE A 1 241 ? -4.363 2.174 5.785 1.00 97.75 241 PHE A N 1
ATOM 1772 C CA . PHE A 1 241 ? -4.701 3.312 6.634 1.00 97.75 241 PHE A CA 1
ATOM 1773 C C . PHE A 1 241 ? -3.515 4.266 6.756 1.00 97.75 241 PHE A C 1
ATOM 1775 O O . PHE A 1 241 ? -2.361 3.878 6.562 1.00 97.75 241 PHE A O 1
ATOM 1782 N N . HIS A 1 242 ? -3.829 5.506 7.110 1.00 96.75 242 HIS A N 1
ATOM 1783 C CA . HIS A 1 242 ? -2.881 6.515 7.558 1.00 96.75 242 HIS A CA 1
ATOM 1784 C C . HIS A 1 242 ? -3.385 7.086 8.879 1.00 96.75 242 HIS A C 1
ATOM 1786 O O . HIS A 1 242 ? -4.587 7.275 9.062 1.00 96.75 242 HIS A O 1
ATOM 1792 N N . LEU A 1 243 ? -2.475 7.317 9.816 1.00 94.81 243 LEU A N 1
ATOM 1793 C CA . LEU A 1 243 ? -2.763 8.055 11.036 1.00 94.81 243 LEU A CA 1
ATOM 1794 C C . LEU A 1 243 ? -1.545 8.830 11.490 1.00 94.81 243 LEU A C 1
ATOM 1796 O O . LEU A 1 243 ? -0.408 8.398 11.312 1.00 94.81 243 LEU A O 1
ATOM 1800 N N . ARG A 1 244 ? -1.809 9.955 12.144 1.00 92.69 244 ARG A N 1
ATOM 1801 C CA . ARG A 1 244 ? -0.786 10.797 12.742 1.00 92.69 244 ARG A CA 1
ATOM 1802 C C . ARG A 1 244 ? -0.913 10.730 14.255 1.00 92.69 244 ARG A C 1
ATOM 1804 O O . ARG A 1 244 ? -1.955 11.080 14.808 1.00 92.69 244 ARG A O 1
ATOM 1811 N N . ALA A 1 245 ? 0.133 10.258 14.918 1.00 90.88 245 ALA A N 1
ATOM 1812 C CA . ALA A 1 245 ? 0.151 10.067 16.366 1.00 90.88 245 ALA A CA 1
ATOM 1813 C C . ALA A 1 245 ? 1.508 10.471 16.952 1.00 90.88 245 ALA A C 1
ATOM 1815 O O . ALA A 1 245 ? 2.459 10.733 16.219 1.00 90.88 245 ALA A O 1
ATOM 1816 N N . SER A 1 246 ? 1.601 10.578 18.277 1.00 87.25 246 SER A N 1
ATOM 1817 C CA . SER A 1 246 ? 2.870 10.897 18.940 1.00 87.25 246 SER A CA 1
ATOM 1818 C C . SER A 1 246 ? 3.890 9.781 18.712 1.00 87.25 246 SER A C 1
ATOM 1820 O O . SER A 1 246 ? 3.519 8.617 18.669 1.00 87.25 246 SER A O 1
ATOM 1822 N N . GLU A 1 247 ? 5.181 10.100 18.653 1.00 82.25 247 GLU A N 1
ATOM 1823 C CA . GLU A 1 247 ? 6.254 9.091 18.644 1.00 82.25 247 GLU A CA 1
ATOM 1824 C C . GLU A 1 247 ? 6.164 8.108 19.834 1.00 82.25 247 GLU A C 1
ATOM 1826 O O . GLU A 1 247 ? 6.544 6.945 19.724 1.00 82.25 247 GLU A O 1
ATOM 1831 N N . ALA A 1 248 ? 5.604 8.547 20.969 1.00 81.69 248 ALA A N 1
ATOM 1832 C CA . ALA A 1 248 ? 5.373 7.687 22.130 1.00 81.69 248 ALA A CA 1
ATOM 1833 C C . ALA A 1 248 ? 4.243 6.658 21.924 1.00 81.69 248 ALA A C 1
ATOM 1835 O O . ALA A 1 248 ? 4.124 5.719 22.716 1.00 81.69 248 ALA A O 1
ATOM 1836 N N . THR A 1 249 ? 3.410 6.828 20.892 1.00 78.62 249 THR A N 1
ATOM 1837 C CA . THR A 1 249 ? 2.341 5.893 20.534 1.00 78.62 249 THR A CA 1
ATOM 1838 C C . THR A 1 249 ? 2.957 4.593 20.041 1.00 78.62 249 THR A C 1
ATOM 1840 O O . THR A 1 249 ? 3.656 4.540 19.029 1.00 78.62 249 THR A O 1
ATOM 1843 N N . SER A 1 250 ? 2.702 3.515 20.780 1.00 72.50 250 SER A N 1
ATOM 1844 C CA . SER A 1 250 ? 3.204 2.198 20.417 1.00 72.50 250 SER A CA 1
ATOM 1845 C C . SER A 1 250 ? 2.219 1.529 19.459 1.00 72.50 250 SER A C 1
ATOM 1847 O O . SER A 1 250 ? 1.080 1.290 19.852 1.00 72.50 250 SER A O 1
ATOM 1849 N N . PRO A 1 251 ? 2.636 1.089 18.260 1.00 69.69 251 PRO A N 1
ATOM 1850 C CA . PRO A 1 251 ? 1.767 0.331 17.358 1.00 69.69 251 PRO A CA 1
ATOM 1851 C C . PRO A 1 251 ? 1.440 -1.081 17.881 1.00 69.69 251 PRO A C 1
ATOM 1853 O O . PRO A 1 251 ? 0.944 -1.918 17.144 1.00 69.69 251 PRO A O 1
ATOM 1856 N N . ARG A 1 252 ? 1.715 -1.409 19.149 1.00 72.88 252 ARG A N 1
ATOM 1857 C CA . ARG A 1 252 ? 1.405 -2.729 19.725 1.00 72.88 252 ARG A CA 1
ATOM 1858 C C . ARG A 1 252 ? -0.073 -2.900 20.090 1.00 72.88 252 ARG A C 1
ATOM 1860 O O . ARG A 1 252 ? -0.510 -4.029 20.290 1.00 72.88 252 ARG A O 1
ATOM 1867 N N . SER A 1 253 ? -0.840 -1.813 20.161 1.00 83.56 253 SER A N 1
ATOM 1868 C CA . SER A 1 253 ? -2.248 -1.779 20.586 1.00 83.56 253 SER A CA 1
ATOM 1869 C C . SER A 1 253 ? -3.230 -1.571 19.423 1.00 83.56 253 SER A C 1
ATOM 1871 O O . SER A 1 253 ? -4.290 -0.986 19.618 1.00 83.56 253 SER A O 1
ATOM 1873 N N . ILE A 1 254 ? -2.904 -2.021 18.202 1.00 92.88 254 ILE A N 1
ATOM 1874 C CA . ILE A 1 254 ? -3.812 -1.823 17.060 1.00 92.88 254 ILE A CA 1
ATOM 1875 C C . ILE A 1 254 ? -5.091 -2.642 17.246 1.00 92.88 254 ILE A C 1
ATOM 1877 O O . ILE A 1 254 ? -5.035 -3.874 17.259 1.00 92.88 254 ILE A O 1
ATOM 1881 N N . GLU A 1 255 ? -6.229 -1.961 17.328 1.00 96.06 255 GLU A N 1
ATOM 1882 C CA . GLU A 1 255 ? -7.565 -2.552 17.286 1.00 96.06 255 GLU A CA 1
ATOM 1883 C C . GLU A 1 255 ? -8.178 -2.356 15.896 1.00 96.06 255 GLU A C 1
ATOM 1885 O O . GLU A 1 255 ? -8.021 -1.306 15.265 1.00 96.06 255 GLU A O 1
ATOM 1890 N N . TRP A 1 256 ? -8.913 -3.356 15.419 1.00 97.38 256 TRP A N 1
ATOM 1891 C CA . TRP A 1 256 ? -9.573 -3.319 14.117 1.00 97.38 256 TRP A CA 1
ATOM 1892 C C . TRP A 1 256 ? -11.074 -3.364 14.260 1.00 97.38 256 TRP A C 1
ATOM 1894 O O . TRP A 1 256 ? -11.604 -4.081 15.106 1.00 97.38 256 TRP A O 1
ATOM 1904 N N . PHE A 1 257 ? -11.762 -2.641 13.384 1.00 98.00 257 PHE A N 1
ATOM 1905 C CA . PHE A 1 257 ? -13.212 -2.594 13.366 1.00 98.00 257 PHE A CA 1
ATOM 1906 C C . PHE A 1 257 ? -13.757 -2.821 11.957 1.00 98.00 257 PHE A C 1
ATOM 1908 O O . PHE A 1 257 ? -13.287 -2.236 10.973 1.00 98.00 257 PHE A O 1
ATOM 1915 N N . ASP A 1 258 ? -14.800 -3.642 11.869 1.00 98.06 258 ASP A N 1
ATOM 1916 C CA . ASP A 1 258 ? -15.570 -3.824 10.642 1.00 98.06 258 ASP A CA 1
ATOM 1917 C C . ASP A 1 258 ? -16.458 -2.599 10.353 1.00 98.06 258 ASP A C 1
ATOM 1919 O O . ASP A 1 258 ? -16.523 -1.645 11.134 1.00 98.06 258 ASP A O 1
ATOM 1923 N N . ARG A 1 259 ? -17.176 -2.618 9.224 1.00 97.12 259 ARG A N 1
ATOM 1924 C CA . ARG A 1 259 ? -18.067 -1.513 8.816 1.00 97.12 259 ARG A CA 1
ATOM 1925 C C . ARG A 1 259 ? -19.220 -1.261 9.800 1.00 97.12 259 ARG A C 1
ATOM 1927 O O . ARG A 1 259 ? -19.779 -0.169 9.810 1.00 97.12 259 ARG A O 1
ATOM 1934 N N . ALA A 1 260 ? -19.588 -2.251 10.612 1.00 97.50 260 ALA A N 1
ATOM 1935 C CA . ALA A 1 260 ? -20.596 -2.110 11.660 1.00 97.50 260 ALA A CA 1
ATOM 1936 C C . ALA A 1 260 ? -20.003 -1.570 12.978 1.00 97.50 260 ALA A C 1
ATOM 1938 O O . ALA A 1 260 ? -20.731 -1.428 13.959 1.00 97.50 260 ALA A O 1
ATOM 1939 N N . GLY A 1 261 ? -18.699 -1.274 13.013 1.00 96.81 261 GLY A N 1
ATOM 1940 C CA . GLY A 1 261 ? -17.992 -0.807 14.199 1.00 96.81 261 GLY A CA 1
ATOM 1941 C C . GLY A 1 261 ? -17.692 -1.914 15.209 1.00 96.81 261 GLY A C 1
ATOM 1942 O O . GLY A 1 261 ? -17.350 -1.603 16.349 1.00 96.81 261 GLY A O 1
ATOM 1943 N N . ARG A 1 262 ? -17.821 -3.191 14.826 1.00 97.75 262 ARG A N 1
ATOM 1944 C CA . ARG A 1 262 ? -17.533 -4.331 15.704 1.00 97.75 262 ARG A CA 1
ATOM 1945 C C . ARG A 1 262 ? -16.040 -4.657 15.664 1.00 97.75 262 ARG A C 1
ATOM 1947 O O . ARG A 1 262 ? -15.472 -4.620 14.571 1.00 97.75 262 ARG A O 1
ATOM 1954 N N . PRO A 1 263 ? -15.419 -5.001 16.805 1.00 96.88 263 PRO A N 1
ATOM 1955 C CA . PRO A 1 263 ? -14.036 -5.458 16.823 1.00 96.88 263 PRO A CA 1
ATOM 1956 C C . PRO A 1 263 ? -13.829 -6.674 15.910 1.00 96.88 263 PRO A C 1
ATOM 1958 O O . PRO A 1 263 ? -14.639 -7.603 15.928 1.00 96.88 263 PRO A O 1
ATOM 1961 N N . VAL A 1 264 ? -12.747 -6.667 15.136 1.00 96.38 264 VAL A N 1
ATOM 1962 C CA . VAL A 1 264 ? -12.281 -7.800 14.325 1.00 96.38 264 VAL A CA 1
ATOM 1963 C C . VAL A 1 264 ? -11.119 -8.449 15.068 1.00 96.38 264 VAL A C 1
ATOM 1965 O O . VAL A 1 264 ? -10.163 -7.769 15.436 1.00 96.38 264 VAL A O 1
ATOM 1968 N N . SER A 1 265 ? -11.220 -9.751 15.335 1.00 88.50 265 SER A N 1
ATOM 1969 C CA . SER A 1 265 ? -10.129 -10.510 15.945 1.00 88.50 265 SER A CA 1
ATOM 1970 C C . SER A 1 265 ? -8.966 -10.650 14.969 1.00 88.50 265 SER A C 1
ATOM 1972 O O . SER A 1 265 ? -9.191 -10.906 13.786 1.00 88.50 265 SER A O 1
ATOM 1974 N N . LYS A 1 266 ? -7.756 -10.507 15.503 1.00 84.12 266 LYS A N 1
ATOM 1975 C CA . LYS A 1 266 ? -6.506 -10.886 14.846 1.00 84.12 266 LYS A CA 1
ATOM 1976 C C . LYS A 1 266 ? -6.363 -12.404 14.836 1.00 84.12 266 LYS A C 1
ATOM 1978 O O . LYS A 1 266 ? -6.783 -13.014 15.850 1.00 84.12 266 LYS A O 1
#

pLDDT: mean 81.91, std 19.34, range [42.75, 98.69]

Organism: NCBI:txid1404360